Protein AF-0000000066112164 (afdb_homodimer)

Radius of gyration: 19.43 Å; Cα contacts (8 Å, |Δi|>4): 587; chains: 2; bounding box: 39×51×43 Å

Secondary structure (DSSP, 8-state):
--SSS---HHHHHHHHT--TT-EEEEE-TTS---SSTTEEE---BTTBS-HHHHHHHHHTT--EEEEEEETTHHHH-HHHHHHHHHHS-TTSEEEEE-HHHHHHHHH-TTEEEEEE-S--STT--EEEEEPP--/--SSS---HHHHHHHHT--TT-EEEEE-TTS---SSTTEEE---BTTBS-HHHHHHHHHTT--EEEEEEETTHHHH-HHHHHHHHHHS-TTSEEEEE-HHHHHHHHH-TTEEEEEE-S--STT--EEEEE----

InterPro domains:
  IPR007721 D-ribose pyranase RbsD/L-fucose mutarotase FucU [PF05025] (1-133)
  IPR023064 D-ribose pyranase [MF_01661] (1-134)
  IPR023064 D-ribose pyranase [NF008761] (1-134)
  IPR023064 D-ribose pyranase [PTHR37831] (1-134)
  IPR023750 RbsD-like superfamily [G3DSA:3.40.1650.10] (8-131)
  IPR023750 RbsD-like superfamily [SSF102546] (1-134)

Organism: Staphylococcus aureus (strain Mu3 / ATCC 700698) (NCBI:txid418127)

Foldseek 3Di:
DDPALDDDPLLVVLQVPADAQFKEKEDEQPQPADPDPQEAEQADAAPAPPLLVVVLRSCRRFAFQEKEFAPCCVPQPVPLVVSVVVSDDPRHYYHHDHPVVLSVSSVDPSYSHYYYYNYDRPRSMMMTGGHDPD/DDPALDDDPLLVVLQVPADAQFKEKEDEQPQPADPDPQEAEQADAAPAPPLLVVVLRSCRRFAFQEKEFAPCCVPQPVVLVVSVVVSDDPRHYYHYDHPVVLSVSSVDPSYSHYYYYNYDRPRSMMMTGGHDDD

Structure (mmCIF, N/CA/C/O backbone):
data_AF-0000000066112164-model_v1
#
loop_
_entity.id
_entity.type
_entity.pdbx_description
1 polymer 'D-ribose pyranase'
#
loop_
_atom_site.group_PDB
_atom_site.id
_atom_site.type_symbol
_atom_site.label_atom_id
_atom_site.label_alt_id
_atom_site.label_comp_id
_atom_site.label_asym_id
_atom_site.label_entity_id
_atom_site.label_seq_id
_atom_site.pdbx_PDB_ins_code
_atom_site.Cartn_x
_atom_site.Cartn_y
_atom_site.Cartn_z
_atom_site.occupancy
_atom_site.B_iso_or_equiv
_atom_site.auth_seq_id
_atom_site.auth_comp_id
_atom_site.auth_asym_id
_atom_site.auth_atom_id
_atom_site.pdbx_PDB_model_num
ATOM 1 N N . MET A 1 1 ? 17.734 4.172 -0.591 1 76.38 1 MET A N 1
ATOM 2 C CA . MET A 1 1 ? 16.656 3.848 -1.52 1 76.38 1 MET A CA 1
ATOM 3 C C . MET A 1 1 ? 17.047 2.682 -2.42 1 76.38 1 MET A C 1
ATOM 5 O O . MET A 1 1 ? 18.203 2.545 -2.799 1 76.38 1 MET A O 1
ATOM 9 N N . LYS A 1 2 ? 16.078 1.874 -2.514 1 80.38 2 LYS A N 1
ATOM 10 C CA . LYS A 1 2 ? 16.266 0.705 -3.365 1 80.38 2 LYS A CA 1
ATOM 11 C C . LYS A 1 2 ? 16.281 1.093 -4.84 1 80.38 2 LYS A C 1
ATOM 13 O O . LYS A 1 2 ? 15.531 1.982 -5.254 1 80.38 2 LYS A O 1
ATOM 18 N N . LYS A 1 3 ? 17.109 0.466 -5.57 1 84.94 3 LYS A N 1
ATOM 19 C CA . LYS A 1 3 ? 17.141 0.656 -7.02 1 84.94 3 LYS A CA 1
ATOM 20 C C . LYS A 1 3 ? 16.078 -0.182 -7.707 1 84.94 3 LYS A C 1
ATOM 22 O O . LYS A 1 3 ? 15.672 0.12 -8.836 1 84.94 3 LYS A O 1
ATOM 27 N N . SER A 1 4 ? 15.602 -1.111 -7.078 1 86.06 4 SER A N 1
ATOM 28 C CA . SER A 1 4 ? 14.656 -2.051 -7.668 1 86.06 4 SER A CA 1
ATOM 29 C C . SER A 1 4 ? 13.258 -1.45 -7.746 1 86.06 4 SER A C 1
ATOM 31 O O . SER A 1 4 ? 12.984 -0.412 -7.141 1 86.06 4 SER A O 1
ATOM 33 N N . ALA A 1 5 ? 12.453 -2.045 -8.484 1 94 5 ALA A N 1
ATOM 34 C CA . ALA A 1 5 ? 11.102 -1.562 -8.734 1 94 5 ALA A CA 1
ATOM 35 C C . ALA A 1 5 ? 10.234 -1.66 -7.484 1 94 5 ALA A C 1
ATOM 37 O O . ALA A 1 5 ? 9.43 -0.769 -7.207 1 94 5 ALA A O 1
ATOM 38 N N . VAL A 1 6 ? 10.438 -2.74 -6.766 1 97.81 6 VAL A N 1
ATOM 39 C CA . VAL A 1 6 ? 9.633 -2.947 -5.566 1 97.81 6 VAL A CA 1
ATOM 40 C C . VAL A 1 6 ? 10.148 -2.059 -4.438 1 97.81 6 VAL A C 1
ATOM 42 O O . VAL A 1 6 ? 11.289 -2.207 -3.994 1 97.81 6 VAL A O 1
ATOM 45 N N . LEU A 1 7 ? 9.305 -1.207 -3.889 1 98.06 7 LEU A N 1
ATOM 46 C CA . LEU A 1 7 ? 9.711 -0.269 -2.85 1 98.06 7 LEU A CA 1
ATOM 47 C C . LEU A 1 7 ? 9.242 -0.74 -1.478 1 98.06 7 LEU A C 1
ATOM 49 O O . LEU A 1 7 ? 9.852 -0.402 -0.459 1 98.06 7 LEU A O 1
ATOM 53 N N . ASN A 1 8 ? 8.172 -1.526 -1.417 1 98.38 8 ASN A N 1
ATOM 54 C CA . ASN A 1 8 ? 7.566 -1.899 -0.144 1 98.38 8 ASN A CA 1
ATOM 55 C C . ASN A 1 8 ? 8.477 -2.812 0.667 1 98.38 8 ASN A C 1
ATOM 57 O O . ASN A 1 8 ? 8.953 -3.83 0.162 1 98.38 8 ASN A O 1
ATOM 61 N N . GLU A 1 9 ? 8.656 -2.441 1.849 1 97.25 9 GLU A N 1
ATOM 62 C CA . GLU A 1 9 ? 9.617 -3.16 2.684 1 97.25 9 GLU A CA 1
ATOM 63 C C . GLU A 1 9 ? 9.164 -4.594 2.934 1 97.25 9 GLU A C 1
ATOM 65 O O . GLU A 1 9 ? 9.984 -5.512 2.973 1 97.25 9 GLU A O 1
ATOM 70 N N . HIS A 1 10 ? 7.902 -4.859 3.1 1 98.06 10 HIS A N 1
ATOM 71 C CA . HIS A 1 10 ? 7.391 -6.191 3.396 1 98.06 10 HIS A CA 1
ATOM 72 C C . HIS A 1 10 ? 7.426 -7.082 2.16 1 98.06 10 HIS A C 1
ATOM 74 O O . HIS A 1 10 ? 7.766 -8.266 2.25 1 98.06 10 HIS A O 1
ATOM 80 N N . ILE A 1 11 ? 7.051 -6.535 0.999 1 98.56 11 ILE A N 1
ATOM 81 C CA . ILE A 1 11 ? 7.148 -7.297 -0.242 1 98.56 11 ILE A CA 1
ATOM 82 C C . ILE A 1 11 ? 8.609 -7.656 -0.512 1 98.56 11 ILE A C 1
ATOM 84 O O . ILE A 1 11 ? 8.914 -8.797 -0.867 1 98.56 11 ILE A O 1
ATOM 88 N N . SER A 1 12 ? 9.484 -6.68 -0.357 1 97.81 12 SER A N 1
ATOM 89 C CA . SER A 1 12 ? 10.914 -6.918 -0.562 1 97.81 12 SER A CA 1
ATOM 90 C C . SER A 1 12 ? 11.422 -8.047 0.332 1 97.81 12 SER A C 1
ATOM 92 O O . SER A 1 12 ? 12.188 -8.898 -0.114 1 97.81 12 SER A O 1
ATOM 94 N N . LYS A 1 13 ? 11.016 -7.984 1.604 1 97.5 13 LYS A N 1
ATOM 95 C CA . LYS A 1 13 ? 11.414 -9.031 2.539 1 97.5 13 LYS A CA 1
ATOM 96 C C . LYS A 1 13 ? 10.891 -10.391 2.09 1 97.5 13 LYS A C 1
ATOM 98 O O . LYS A 1 13 ? 11.633 -11.383 2.113 1 97.5 13 LYS A O 1
ATOM 103 N N . ALA A 1 14 ? 9.648 -10.461 1.706 1 98.06 14 ALA A N 1
ATOM 104 C CA . ALA A 1 14 ? 9.055 -11.711 1.235 1 98.06 14 ALA A CA 1
ATOM 105 C C . ALA A 1 14 ? 9.828 -12.273 0.046 1 98.06 14 ALA A C 1
ATOM 107 O O . ALA A 1 14 ? 10.203 -13.445 0.041 1 98.06 14 ALA A O 1
ATOM 108 N N . ILE A 1 15 ? 10.125 -11.414 -0.932 1 97.38 15 ILE A N 1
ATOM 109 C CA . ILE A 1 15 ? 10.812 -11.844 -2.145 1 97.38 15 ILE A CA 1
ATOM 110 C C . ILE A 1 15 ? 12.227 -12.297 -1.801 1 97.38 15 ILE A C 1
ATOM 112 O O . ILE A 1 15 ? 12.719 -13.281 -2.348 1 97.38 15 ILE A O 1
ATOM 116 N N . ALA A 1 16 ? 12.852 -11.594 -0.878 1 95.69 16 ALA A N 1
ATOM 117 C CA . ALA A 1 16 ? 14.234 -11.883 -0.505 1 95.69 16 ALA A CA 1
ATOM 118 C C . ALA A 1 16 ? 14.344 -13.234 0.199 1 95.69 16 ALA A C 1
ATOM 120 O O . ALA A 1 16 ? 15.422 -13.828 0.256 1 95.69 16 ALA A O 1
ATOM 121 N N . THR A 1 17 ? 13.266 -13.703 0.747 1 96.06 17 THR A N 1
ATOM 122 C CA . THR A 1 17 ? 13.32 -14.93 1.539 1 96.06 17 THR A CA 1
ATOM 123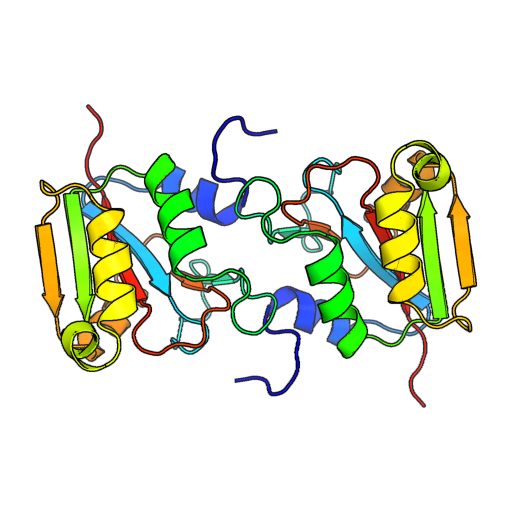 C C . THR A 1 17 ? 12.711 -16.094 0.769 1 96.06 17 THR A C 1
ATOM 125 O O . THR A 1 17 ? 12.641 -17.219 1.284 1 96.06 17 THR A O 1
ATOM 128 N N . ILE A 1 18 ? 12.242 -15.82 -0.403 1 96.81 18 ILE A N 1
ATOM 129 C CA . ILE A 1 18 ? 11.547 -16.828 -1.19 1 96.81 18 ILE A CA 1
ATOM 130 C C . ILE A 1 18 ? 12.555 -17.828 -1.76 1 96.81 18 ILE A C 1
ATOM 132 O O . ILE A 1 18 ? 13.594 -17.422 -2.295 1 96.81 18 ILE A O 1
ATOM 136 N N . GLY A 1 19 ? 12.336 -19.094 -1.538 1 96.44 19 GLY A N 1
ATOM 137 C CA . GLY A 1 19 ? 13.109 -20.156 -2.152 1 96.44 19 GLY A CA 1
ATOM 138 C C . GLY A 1 19 ? 12.414 -20.797 -3.338 1 96.44 19 GLY A C 1
ATOM 139 O O . GLY A 1 19 ? 11.242 -20.516 -3.6 1 96.44 19 GLY A O 1
ATOM 140 N N . HIS A 1 20 ? 13.117 -21.672 -3.961 1 96.94 20 HIS A N 1
ATOM 141 C CA . HIS A 1 20 ? 12.539 -22.391 -5.098 1 96.94 20 HIS A CA 1
ATOM 142 C C . HIS A 1 20 ? 11.266 -23.109 -4.703 1 96.94 20 HIS A C 1
ATOM 144 O O . HIS A 1 20 ? 11.203 -23.734 -3.643 1 96.94 20 HIS A O 1
ATOM 150 N N . PHE A 1 21 ? 10.211 -22.906 -5.391 1 97.06 21 PHE A N 1
ATOM 151 C CA . PHE A 1 21 ? 8.898 -23.531 -5.266 1 97.06 21 PHE A CA 1
ATOM 152 C C . PHE A 1 21 ? 8.039 -22.797 -4.246 1 97.06 21 PHE A C 1
ATOM 154 O O . PHE A 1 21 ? 6.848 -23.062 -4.121 1 97.06 21 PHE A O 1
ATOM 161 N N . ASP A 1 22 ? 8.688 -21.891 -3.492 1 98.12 22 ASP A N 1
ATOM 162 C CA . ASP A 1 22 ? 7.875 -21.109 -2.58 1 98.12 22 ASP A CA 1
ATOM 163 C C . ASP A 1 22 ? 6.832 -20.281 -3.342 1 98.12 22 ASP A C 1
ATOM 165 O O . ASP A 1 22 ? 6.949 -20.094 -4.555 1 98.12 22 ASP A O 1
ATOM 169 N N . LEU A 1 23 ? 5.824 -19.828 -2.549 1 98.56 23 LEU A N 1
ATOM 170 C CA . LEU A 1 23 ? 4.707 -19.109 -3.141 1 98.56 23 LEU A CA 1
ATOM 171 C C . LEU A 1 23 ? 4.66 -17.672 -2.633 1 98.56 23 LEU A C 1
ATOM 173 O O . LEU A 1 23 ? 5.156 -17.375 -1.544 1 98.56 23 LEU A O 1
ATOM 177 N N . LEU A 1 24 ? 4.145 -16.812 -3.395 1 98.81 24 LEU A N 1
ATOM 178 C CA . LEU A 1 24 ? 3.691 -15.469 -3.061 1 98.81 24 LEU A CA 1
ATOM 179 C C . LEU A 1 24 ? 2.332 -15.18 -3.686 1 98.81 24 LEU A C 1
ATOM 181 O O . LEU A 1 24 ? 2.139 -15.391 -4.887 1 98.81 24 LEU A O 1
ATOM 185 N N . THR A 1 25 ? 1.388 -14.688 -2.904 1 98.88 25 THR A N 1
ATOM 186 C CA . THR A 1 25 ? 0.064 -14.453 -3.471 1 98.88 25 THR A CA 1
ATOM 187 C C . THR A 1 25 ? -0.236 -12.961 -3.539 1 98.88 25 THR A C 1
ATOM 189 O O . THR A 1 25 ? 0.257 -12.18 -2.717 1 98.88 25 THR A O 1
ATOM 192 N N . ILE A 1 26 ? -0.938 -12.531 -4.547 1 98.94 26 ILE A N 1
ATOM 193 C CA . ILE A 1 26 ? -1.48 -11.188 -4.738 1 98.94 26 ILE A CA 1
ATOM 194 C C . ILE A 1 26 ? -2.998 -11.266 -4.898 1 98.94 26 ILE A C 1
ATOM 196 O O . ILE A 1 26 ? -3.504 -12.031 -5.719 1 98.94 26 ILE A O 1
ATOM 200 N N . ASN A 1 27 ? -3.697 -10.438 -4.156 1 98.88 27 ASN A N 1
ATOM 201 C CA . ASN A 1 27 ? -5.125 -10.695 -3.998 1 98.88 27 ASN A CA 1
ATOM 202 C C . ASN A 1 27 ? -5.938 -9.406 -4.102 1 98.88 27 ASN A C 1
ATOM 204 O O . ASN A 1 27 ? -5.43 -8.32 -3.816 1 98.88 27 ASN A O 1
ATOM 208 N N . ASP A 1 28 ? -7.137 -9.578 -4.492 1 98.5 28 ASP A N 1
ATOM 209 C CA . ASP A 1 28 ? -8.078 -8.461 -4.445 1 98.5 28 ASP A CA 1
ATOM 210 C C . ASP A 1 28 ? -8.438 -8.109 -3.004 1 98.5 28 ASP A C 1
ATOM 212 O O . ASP A 1 28 ? -8.039 -8.805 -2.068 1 98.5 28 ASP A O 1
ATOM 216 N N . ALA A 1 29 ? -9.148 -7.043 -2.865 1 98 29 ALA A N 1
ATOM 217 C CA . ALA A 1 29 ? -9.445 -6.473 -1.554 1 98 29 ALA A CA 1
ATOM 218 C C . ALA A 1 29 ? -10.344 -7.398 -0.744 1 98 29 ALA A C 1
ATOM 220 O O . ALA A 1 29 ? -10.336 -7.359 0.489 1 98 29 ALA A O 1
ATOM 221 N N . GLY A 1 30 ? -11.07 -8.258 -1.375 1 96.75 30 GLY A N 1
ATOM 222 C CA . GLY A 1 30 ? -12.094 -9.047 -0.704 1 96.75 30 GLY A CA 1
ATOM 223 C C . GLY A 1 30 ? -11.617 -10.422 -0.297 1 96.75 30 GLY A C 1
ATOM 224 O O . GLY A 1 30 ? -12.328 -11.156 0.396 1 96.75 30 GLY A O 1
ATOM 225 N N . MET A 1 31 ? -10.461 -10.82 -0.743 1 97.62 31 MET A N 1
ATOM 226 C CA . MET A 1 31 ? -9.938 -12.148 -0.424 1 97.62 31 MET A CA 1
ATOM 227 C C . MET A 1 31 ? -9.75 -12.312 1.081 1 97.62 31 MET A C 1
ATOM 229 O O . MET A 1 31 ? -9.258 -11.398 1.751 1 97.62 31 MET A O 1
ATOM 233 N N . PRO A 1 32 ? -10.219 -13.406 1.708 1 96.88 32 PRO A N 1
ATOM 234 C CA . PRO A 1 32 ? -10.086 -13.609 3.152 1 96.88 32 PRO A CA 1
ATOM 235 C C . PRO A 1 32 ? -8.664 -13.969 3.572 1 96.88 32 PRO A C 1
ATOM 237 O O . PRO A 1 32 ? -8.398 -15.117 3.945 1 96.88 32 PRO A O 1
ATOM 240 N N . ILE A 1 33 ? -7.805 -13.039 3.578 1 97.56 33 ILE A N 1
ATOM 241 C CA . ILE A 1 33 ? -6.398 -13.227 3.91 1 97.56 33 ILE A CA 1
ATOM 242 C C . ILE A 1 33 ? -6.246 -13.438 5.414 1 97.56 33 ILE A C 1
ATOM 244 O O . ILE A 1 33 ? -6.77 -12.656 6.215 1 97.56 33 ILE A O 1
ATOM 248 N N . PRO A 1 34 ? -5.594 -14.516 5.762 1 96.81 34 PRO A N 1
ATOM 249 C CA . PRO A 1 34 ? -5.359 -14.742 7.191 1 96.81 34 PRO A CA 1
ATOM 250 C C . PRO A 1 34 ? -4.66 -13.562 7.863 1 96.81 34 PRO A C 1
ATOM 252 O O . PRO A 1 34 ? -3.811 -12.906 7.254 1 96.81 34 PRO A O 1
ATOM 255 N N . ASN A 1 35 ? -5.066 -13.328 9.125 1 94.75 35 ASN A N 1
ATOM 256 C CA . ASN A 1 35 ? -4.449 -12.25 9.891 1 94.75 35 ASN A CA 1
ATOM 257 C C . ASN A 1 35 ? -3.193 -12.727 10.617 1 94.75 35 ASN A C 1
ATOM 259 O O . ASN A 1 35 ? -3.164 -12.789 11.844 1 94.75 35 ASN A O 1
ATOM 263 N N . ASP A 1 36 ? -2.146 -13.031 9.891 1 96.44 36 ASP A N 1
ATOM 264 C CA . ASP A 1 36 ? -0.863 -13.477 10.43 1 96.44 36 ASP A CA 1
ATOM 265 C C . ASP A 1 36 ? 0.291 -12.672 9.82 1 96.44 36 ASP A C 1
ATOM 267 O O . ASP A 1 36 ? 0.071 -11.656 9.164 1 96.44 36 ASP A O 1
ATOM 271 N N . HIS A 1 37 ? 1.546 -13.062 10.133 1 95.69 37 HIS A N 1
ATOM 272 C CA . HIS A 1 37 ? 2.742 -12.289 9.82 1 95.69 37 HIS A CA 1
ATOM 273 C C . HIS A 1 37 ? 2.967 -12.203 8.312 1 95.69 37 HIS A C 1
ATOM 275 O O . HIS A 1 37 ? 3.783 -11.406 7.848 1 95.69 37 HIS A O 1
ATOM 281 N N . ARG A 1 38 ? 2.205 -12.992 7.484 1 97.38 38 ARG A N 1
ATOM 282 C CA . ARG A 1 38 ? 2.404 -13.031 6.039 1 97.38 38 ARG A CA 1
ATOM 283 C C . ARG A 1 38 ? 1.547 -11.984 5.34 1 97.38 38 ARG A C 1
ATOM 285 O O . ARG A 1 38 ? 1.727 -11.727 4.148 1 97.38 38 ARG A O 1
ATOM 292 N N . ARG A 1 39 ? 0.606 -11.422 6.066 1 98.5 39 ARG A N 1
ATOM 293 C CA . ARG A 1 39 ? -0.289 -10.43 5.469 1 98.5 39 ARG A CA 1
ATOM 294 C C . ARG A 1 39 ? 0.453 -9.141 5.156 1 98.5 39 ARG A C 1
ATOM 296 O O . ARG A 1 39 ? 1.099 -8.562 6.035 1 98.5 39 ARG A O 1
ATOM 303 N N . ILE A 1 40 ? 0.444 -8.688 3.93 1 98.81 40 ILE A N 1
ATOM 304 C CA . ILE A 1 40 ? 0.975 -7.414 3.453 1 98.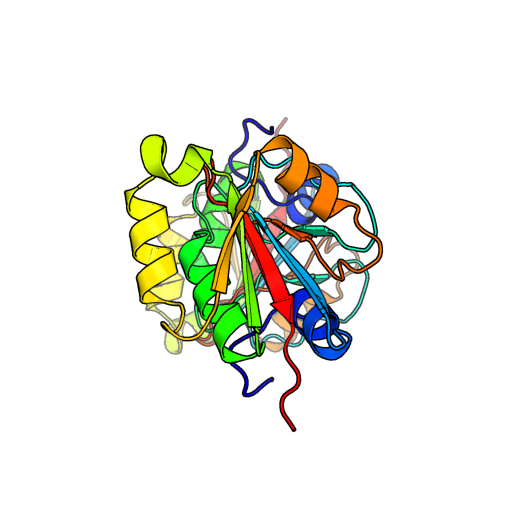81 40 ILE A CA 1
ATOM 305 C C . ILE A 1 40 ? -0.16 -6.559 2.895 1 98.81 40 ILE A C 1
ATOM 307 O O . ILE A 1 40 ? -0.604 -6.766 1.764 1 98.81 40 ILE A O 1
ATOM 311 N N . ASP A 1 41 ? -0.654 -5.645 3.662 1 98.75 41 ASP A N 1
ATOM 312 C CA . ASP A 1 41 ? -1.834 -4.871 3.293 1 98.75 41 ASP A CA 1
ATOM 313 C C . ASP A 1 41 ? -1.44 -3.58 2.578 1 98.75 41 ASP A C 1
ATOM 315 O O . ASP A 1 41 ? -1.007 -2.617 3.215 1 98.75 41 ASP A O 1
ATOM 319 N N . LEU A 1 42 ? -1.683 -3.49 1.279 1 98.88 42 LEU A N 1
ATOM 320 C CA . LEU A 1 42 ? -1.377 -2.318 0.466 1 98.88 42 LEU A CA 1
ATOM 321 C C . LEU A 1 42 ? -2.645 -1.532 0.147 1 98.88 42 LEU A C 1
ATOM 323 O O . LEU A 1 42 ? -2.576 -0.447 -0.435 1 98.88 42 LEU A O 1
ATOM 327 N N . ALA A 1 43 ? -3.762 -2.057 0.49 1 98.75 43 ALA A N 1
ATOM 328 C CA . ALA A 1 43 ? -5.035 -1.493 0.045 1 98.75 43 ALA A CA 1
ATOM 329 C C . ALA A 1 43 ? -5.262 -0.111 0.649 1 98.75 43 ALA A C 1
ATOM 331 O O . ALA A 1 43 ? -5.5 0.016 1.853 1 98.75 43 ALA A O 1
ATOM 332 N N . VAL A 1 44 ? -5.258 0.873 -0.207 1 98.75 44 VAL A N 1
ATOM 333 C CA . VAL A 1 44 ? -5.523 2.234 0.244 1 98.75 44 VAL A CA 1
ATOM 334 C C . VAL A 1 44 ? -7.027 2.494 0.236 1 98.75 44 VAL A C 1
ATOM 336 O O . VAL A 1 44 ? -7.637 2.691 1.291 1 98.75 44 VAL A O 1
ATOM 339 N N . THR A 1 45 ? -7.613 2.449 -0.889 1 98.38 45 THR A N 1
ATOM 340 C CA . THR A 1 45 ? -9.039 2.559 -1.162 1 98.38 45 THR A CA 1
ATOM 341 C C . THR A 1 45 ? -9.43 1.707 -2.369 1 98.38 45 THR A C 1
ATOM 343 O O . THR A 1 45 ? -8.594 0.984 -2.918 1 98.38 45 THR A O 1
ATOM 346 N N . LYS A 1 46 ? -10.719 1.741 -2.754 1 97.94 46 LYS A N 1
ATOM 347 C CA . LYS A 1 46 ? -11.195 0.941 -3.877 1 97.94 46 LYS A CA 1
ATOM 348 C C . LYS A 1 46 ? -10.328 1.155 -5.113 1 97.94 46 LYS A C 1
ATOM 350 O O . LYS A 1 46 ? -10.188 2.283 -5.59 1 97.94 46 LYS A O 1
ATOM 355 N N . ASN A 1 47 ? -9.68 0.028 -5.547 1 98 47 ASN A N 1
ATOM 356 C CA . ASN A 1 47 ? -8.914 -0.074 -6.785 1 98 47 ASN A CA 1
ATOM 357 C C . ASN A 1 47 ? -7.59 0.681 -6.688 1 98 47 ASN A C 1
ATOM 359 O O . ASN A 1 47 ? -7.012 1.055 -7.711 1 98 47 ASN A O 1
ATOM 363 N N . LEU A 1 48 ? -7.102 0.854 -5.395 1 98.75 48 LEU A N 1
ATOM 364 C CA . LEU A 1 48 ? -5.801 1.473 -5.176 1 98.75 48 LEU A CA 1
ATOM 365 C C . LEU A 1 48 ? -5.027 0.736 -4.086 1 98.75 48 LEU A C 1
ATOM 367 O O . LEU A 1 48 ? -5.395 0.794 -2.91 1 98.75 48 LEU A O 1
ATOM 371 N N . PRO A 1 49 ? -3.932 0.196 -4.562 1 98.88 49 PRO A N 1
ATOM 372 C CA . PRO A 1 49 ? -3.457 -0.037 -5.926 1 98.88 49 PRO A CA 1
ATOM 373 C C . PRO A 1 49 ? -4.273 -1.098 -6.664 1 98.88 49 PRO A C 1
ATOM 375 O O . PRO A 1 49 ? -4.945 -1.913 -6.027 1 98.88 49 PRO A O 1
ATOM 378 N N . ARG A 1 50 ? -4.238 -1.031 -7.918 1 98.88 50 ARG A N 1
ATOM 379 C CA . ARG A 1 50 ? -4.836 -2.094 -8.719 1 98.88 50 ARG A CA 1
ATOM 380 C C . ARG A 1 50 ? -4.004 -3.371 -8.648 1 98.88 50 ARG A C 1
ATOM 382 O O . ARG A 1 50 ? -2.781 -3.312 -8.508 1 98.88 50 ARG A O 1
ATOM 389 N N . PHE A 1 51 ? -4.699 -4.457 -8.766 1 98.88 51 PHE A N 1
ATOM 390 C CA . PHE A 1 51 ? -4.094 -5.781 -8.758 1 98.88 51 PHE A CA 1
ATOM 391 C C . PHE A 1 51 ? -3.004 -5.887 -9.82 1 98.88 51 PHE A C 1
ATOM 393 O O . PHE A 1 51 ? -1.88 -6.297 -9.523 1 98.88 51 PHE A O 1
ATOM 400 N N . ILE A 1 52 ? -3.277 -5.457 -11.008 1 98.88 52 ILE A N 1
ATOM 401 C CA . ILE A 1 52 ? -2.402 -5.68 -12.156 1 98.88 52 ILE A CA 1
ATOM 402 C C . ILE A 1 52 ? -1.127 -4.855 -12 1 98.88 52 ILE A C 1
ATOM 404 O O . ILE A 1 52 ? -0.048 -5.289 -12.414 1 98.88 52 ILE A O 1
ATOM 408 N N . ASP A 1 53 ? -1.23 -3.691 -11.422 1 98.81 53 ASP A N 1
ATOM 409 C CA . ASP A 1 53 ? -0.057 -2.852 -11.203 1 98.81 53 ASP A CA 1
ATOM 410 C C . ASP A 1 53 ? 0.885 -3.48 -10.18 1 98.81 53 ASP A C 1
ATOM 412 O O . ASP A 1 53 ? 2.105 -3.426 -10.336 1 98.81 53 ASP A O 1
ATOM 416 N N . VAL A 1 54 ? 0.331 -4.059 -9.117 1 98.94 54 VAL A N 1
ATOM 417 C CA . VAL A 1 54 ? 1.133 -4.73 -8.102 1 98.94 54 VAL A CA 1
ATOM 418 C C . VAL A 1 54 ? 1.799 -5.965 -8.695 1 98.94 54 VAL A C 1
ATOM 420 O O . VAL A 1 54 ? 2.99 -6.199 -8.484 1 98.94 54 VAL A O 1
ATOM 423 N N . LEU A 1 55 ? 1.039 -6.758 -9.461 1 98.88 55 LEU A N 1
ATOM 424 C CA . LEU A 1 55 ? 1.598 -7.934 -10.117 1 98.88 55 LEU A CA 1
ATOM 425 C C . LEU A 1 55 ? 2.771 -7.555 -11.008 1 98.88 55 LEU A C 1
ATOM 427 O O . LEU A 1 55 ? 3.842 -8.164 -10.93 1 98.88 55 LEU A O 1
ATOM 431 N N . ALA A 1 56 ? 2.562 -6.547 -11.836 1 98.69 56 ALA A N 1
ATOM 432 C CA . ALA A 1 56 ? 3.619 -6.094 -12.734 1 98.69 56 ALA A CA 1
ATOM 433 C C . ALA A 1 56 ? 4.879 -5.719 -11.953 1 98.69 56 ALA A C 1
ATOM 435 O O . ALA A 1 56 ? 5.988 -6.078 -12.352 1 98.69 56 ALA A O 1
ATOM 436 N N . THR A 1 57 ? 4.691 -5.02 -10.891 1 98.69 57 THR A N 1
ATOM 437 C CA . THR A 1 57 ? 5.812 -4.57 -10.078 1 98.69 57 THR A CA 1
ATOM 438 C C . THR A 1 57 ? 6.555 -5.758 -9.469 1 98.69 57 THR A C 1
ATOM 440 O O . THR A 1 57 ? 7.781 -5.82 -9.516 1 98.69 57 THR A O 1
ATOM 443 N N . VAL A 1 58 ? 5.848 -6.703 -8.906 1 98.56 58 VAL A N 1
ATOM 444 C CA . VAL A 1 58 ? 6.426 -7.879 -8.258 1 98.56 58 VAL A CA 1
ATOM 445 C C . VAL A 1 58 ? 7.219 -8.695 -9.281 1 98.56 58 VAL A C 1
ATOM 447 O O . VAL A 1 58 ? 8.312 -9.172 -8.984 1 98.56 58 VAL A O 1
ATOM 450 N N . LEU A 1 59 ? 6.695 -8.805 -10.484 1 97.69 59 LEU A N 1
ATOM 451 C CA . LEU A 1 59 ? 7.301 -9.648 -11.516 1 97.69 59 LEU A CA 1
ATOM 452 C C . LEU A 1 59 ? 8.609 -9.039 -12.008 1 97.69 59 LEU A C 1
ATOM 454 O O . LEU A 1 59 ? 9.406 -9.719 -12.672 1 97.69 59 LEU A O 1
ATOM 458 N N . GLU A 1 60 ? 8.859 -7.82 -11.75 1 96.81 60 GLU A N 1
ATOM 459 C CA . GLU A 1 60 ? 10.141 -7.211 -12.102 1 96.81 60 GLU A CA 1
ATOM 460 C C . GLU A 1 60 ? 11.273 -7.77 -11.234 1 96.81 60 GLU A C 1
ATOM 462 O O . GLU A 1 60 ? 12.438 -7.727 -11.633 1 96.81 60 GLU A O 1
ATOM 467 N N . GLU A 1 61 ? 10.914 -8.297 -10.102 1 96.25 61 GLU A N 1
ATOM 468 C CA . GLU A 1 61 ? 11.961 -8.695 -9.164 1 96.25 61 GLU A CA 1
ATOM 469 C C . GLU A 1 61 ? 11.898 -10.188 -8.875 1 96.25 61 GLU A C 1
ATOM 471 O O . GLU A 1 61 ? 12.914 -10.797 -8.516 1 96.25 61 GLU A O 1
ATOM 476 N N . MET A 1 62 ? 10.773 -10.797 -9 1 96.44 62 MET A N 1
ATOM 477 C CA . MET A 1 62 ? 10.602 -12.195 -8.641 1 96.44 62 MET A CA 1
ATOM 478 C C . MET A 1 62 ? 10.609 -13.078 -9.891 1 96.44 62 MET A C 1
ATOM 480 O O . MET A 1 62 ? 9.852 -12.852 -10.828 1 96.44 62 MET A O 1
ATOM 484 N N . GLU A 1 63 ? 11.492 -14.055 -9.922 1 96.5 63 GLU A N 1
ATOM 485 C CA . GLU A 1 63 ? 11.484 -15.062 -10.977 1 96.5 63 GLU A CA 1
ATOM 486 C C . GLU A 1 63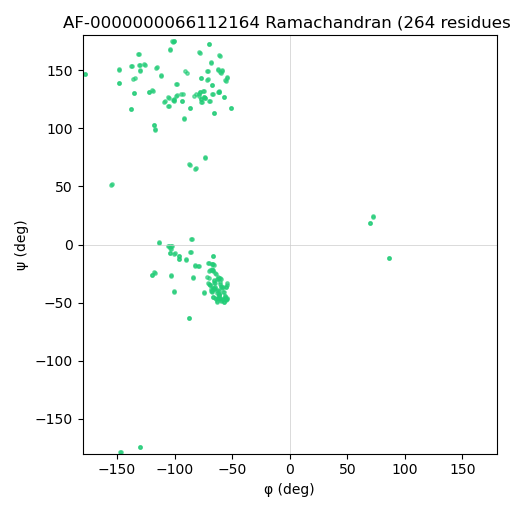 ? 10.461 -16.156 -10.688 1 96.5 63 GLU A C 1
ATOM 488 O O . GLU A 1 63 ? 10.477 -16.766 -9.609 1 96.5 63 GLU A O 1
ATOM 493 N N . ILE A 1 64 ? 9.602 -16.453 -11.672 1 97.88 64 ILE A N 1
ATOM 494 C CA . ILE A 1 64 ? 8.539 -17.422 -11.422 1 97.88 64 ILE A CA 1
ATOM 495 C C . ILE A 1 64 ? 8.586 -18.516 -12.484 1 97.88 64 ILE A C 1
ATOM 497 O O . ILE A 1 64 ? 9.117 -18.312 -13.578 1 97.88 64 ILE A O 1
ATOM 501 N N . GLN A 1 65 ? 8.07 -19.672 -12.133 1 97.62 65 GLN A N 1
ATOM 502 C CA . GLN A 1 65 ? 8.008 -20.781 -13.078 1 97.62 65 GLN A CA 1
ATOM 503 C C . GLN A 1 65 ? 6.566 -21.188 -13.352 1 97.62 65 GLN A C 1
ATOM 505 O O . GLN A 1 65 ? 6.27 -21.766 -14.398 1 97.62 65 GLN A O 1
ATOM 510 N N . LYS A 1 66 ? 5.691 -20.891 -12.43 1 97.88 66 LYS A N 1
ATOM 511 C CA . LYS A 1 66 ? 4.281 -21.25 -12.523 1 97.88 66 LYS A CA 1
ATOM 512 C C . LYS A 1 66 ? 3.402 -20.219 -11.828 1 97.88 66 LYS A C 1
ATOM 514 O O . LYS A 1 66 ? 3.838 -19.562 -10.883 1 97.88 66 LYS A O 1
ATOM 519 N N . ILE A 1 67 ? 2.203 -20.141 -12.367 1 98.75 67 ILE A N 1
ATOM 520 C CA . ILE A 1 67 ? 1.215 -19.344 -11.656 1 98.75 67 ILE A CA 1
ATOM 521 C C . ILE A 1 67 ? -0.084 -20.125 -11.516 1 98.75 67 ILE A C 1
ATOM 523 O O . ILE A 1 67 ? -0.377 -21.016 -12.328 1 98.75 67 ILE A O 1
ATOM 527 N N . TYR A 1 68 ? -0.845 -19.797 -10.5 1 98.81 68 TYR A N 1
ATOM 528 C CA . TYR A 1 68 ? -2.152 -20.391 -10.25 1 98.81 68 TYR A CA 1
ATOM 529 C C . TYR A 1 68 ? -3.25 -19.344 -10.281 1 98.81 68 TYR A C 1
ATOM 531 O O . TYR A 1 68 ? -3.119 -18.281 -9.664 1 98.81 68 TYR A O 1
ATOM 539 N N . LEU A 1 69 ? -4.273 -19.641 -10.977 1 98.81 69 LEU A N 1
ATOM 540 C CA . LEU A 1 69 ? -5.469 -18.812 -11.078 1 98.81 69 LEU A CA 1
ATOM 541 C C . LEU A 1 69 ? -6.727 -19.625 -10.82 1 98.81 69 LEU A C 1
ATOM 543 O O . LEU A 1 69 ? -6.762 -20.828 -11.109 1 98.81 69 LEU A O 1
ATOM 547 N N . ALA A 1 70 ? -7.691 -18.922 -10.281 1 98.69 70 ALA A N 1
ATOM 548 C CA . ALA A 1 70 ? -8.984 -19.594 -10.172 1 98.69 70 ALA A CA 1
ATOM 549 C C . ALA A 1 70 ? -9.594 -19.844 -11.555 1 98.69 70 ALA A C 1
ATOM 551 O O . ALA A 1 70 ? -9.562 -18.953 -12.414 1 98.69 70 ALA A O 1
ATOM 552 N N . GLU A 1 71 ? -10.133 -21 -11.734 1 98.44 71 GLU A N 1
ATOM 553 C CA . GLU A 1 71 ? -10.789 -21.359 -12.992 1 98.44 71 GLU A CA 1
ATOM 554 C C . GLU A 1 71 ? -11.859 -20.328 -13.359 1 98.44 71 GLU A C 1
ATOM 556 O O . GLU A 1 71 ? -12.039 -20.016 -14.539 1 98.44 71 GLU A O 1
ATOM 561 N N . GLU A 1 72 ? -12.516 -19.781 -12.406 1 98.38 72 GLU A N 1
ATOM 562 C CA . GLU A 1 72 ? -13.648 -18.875 -12.547 1 98.38 72 GLU A CA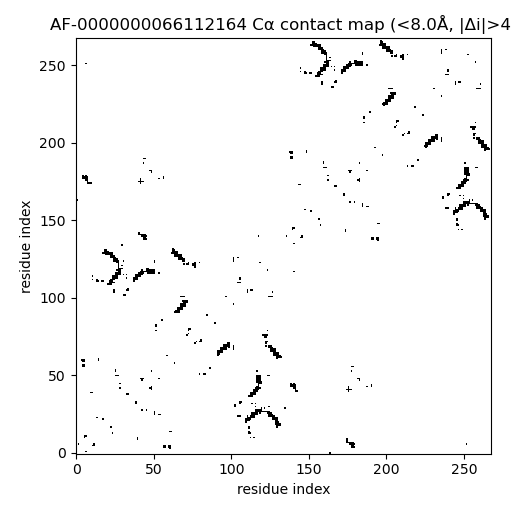 1
ATOM 563 C C . GLU A 1 72 ? -13.234 -17.562 -13.211 1 98.38 72 GLU A C 1
ATOM 565 O O . GLU A 1 72 ? -14.07 -16.844 -13.75 1 98.38 72 GLU A O 1
ATOM 570 N N . ILE A 1 73 ? -11.938 -17.234 -13.25 1 98.62 73 ILE A N 1
ATOM 571 C CA . ILE A 1 73 ? -11.469 -15.969 -13.82 1 98.62 73 ILE A CA 1
ATOM 572 C C . ILE A 1 73 ? -11.766 -15.938 -15.312 1 98.62 73 ILE A C 1
ATOM 574 O O . ILE A 1 73 ? -12.008 -14.867 -15.883 1 98.62 73 ILE A O 1
ATOM 578 N N . LYS A 1 74 ? -11.719 -17.109 -16 1 98.56 74 LYS A N 1
ATOM 579 C CA . LYS A 1 74 ? -11.969 -17.203 -17.438 1 98.56 74 LYS A CA 1
ATOM 580 C C . LYS A 1 74 ? -13.328 -16.609 -17.812 1 98.56 74 LYS A C 1
ATOM 582 O O . LYS A 1 74 ? -13.445 -15.906 -18.812 1 98.56 74 LYS A O 1
ATOM 587 N N . GLU A 1 75 ? -14.219 -16.828 -16.953 1 98.31 75 GLU A N 1
ATOM 588 C CA . GLU A 1 75 ? -15.594 -16.422 -17.25 1 98.31 75 GLU A CA 1
ATOM 589 C C . GLU A 1 75 ? -15.945 -15.109 -16.562 1 98.31 75 GLU A C 1
ATOM 591 O O . GLU A 1 75 ? -16.609 -14.258 -17.156 1 98.31 75 GLU A O 1
ATOM 596 N N . HIS A 1 76 ? -15.531 -14.922 -15.375 1 98.19 76 HIS A N 1
ATOM 597 C CA . HIS A 1 76 ? -16.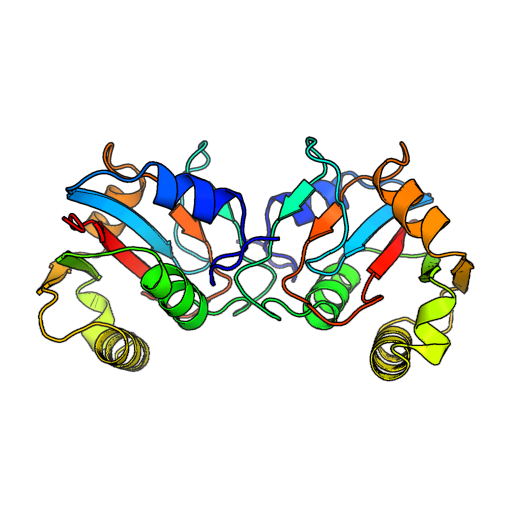047 -13.836 -14.555 1 98.19 76 HIS A CA 1
ATOM 598 C C . HIS A 1 76 ? -15.133 -12.617 -14.609 1 98.19 76 HIS A C 1
ATOM 600 O O . HIS A 1 76 ? -15.508 -11.531 -14.164 1 98.19 76 HIS A O 1
ATOM 606 N N . ASN A 1 77 ? -13.938 -12.75 -15.133 1 98.5 77 ASN A N 1
ATOM 607 C CA . ASN A 1 77 ? -12.984 -11.656 -15.219 1 98.5 77 ASN A CA 1
ATOM 608 C C . ASN A 1 77 ? -11.992 -11.859 -16.359 1 98.5 77 ASN A C 1
ATOM 610 O O . ASN A 1 77 ? -10.781 -11.812 -16.141 1 98.5 77 ASN A O 1
ATOM 614 N N . PRO A 1 78 ? -12.469 -12.117 -17.547 1 98.44 78 PRO A N 1
ATOM 615 C CA . PRO A 1 78 ? -11.602 -12.414 -18.688 1 98.44 78 PRO A CA 1
ATOM 616 C C . PRO A 1 78 ? -10.641 -11.273 -19.016 1 98.44 78 PRO A C 1
ATOM 618 O O . PRO A 1 78 ? -9.539 -11.516 -19.516 1 98.44 78 PRO A O 1
ATOM 621 N N . THR A 1 79 ? -11.07 -10.062 -18.719 1 98.31 79 THR A N 1
ATOM 622 C CA . THR A 1 79 ? -10.211 -8.914 -18.969 1 98.31 79 THR A CA 1
ATOM 623 C C . THR A 1 79 ? -8.938 -8.992 -18.125 1 98.31 79 THR A C 1
ATOM 625 O O . THR A 1 79 ? -7.836 -8.805 -18.641 1 98.31 79 THR A O 1
ATOM 628 N N . GLN A 1 80 ? -9.078 -9.227 -16.859 1 98.5 80 GLN A N 1
ATOM 629 C CA . GLN A 1 80 ? -7.918 -9.359 -15.984 1 98.5 80 GLN A CA 1
ATOM 630 C C . GLN A 1 80 ? -7.059 -10.555 -16.391 1 98.5 80 GLN A C 1
ATOM 632 O O . GLN A 1 80 ? -5.828 -10.492 -16.328 1 98.5 80 GLN A O 1
ATOM 637 N N . LEU A 1 81 ? -7.723 -11.641 -16.75 1 98.56 81 LEU A N 1
ATOM 638 C CA . LEU A 1 81 ? -6.98 -12.797 -17.234 1 98.56 81 LEU A CA 1
ATOM 639 C C . LEU A 1 81 ? -6.094 -12.414 -18.406 1 98.56 81 LEU A C 1
ATOM 641 O O . LEU A 1 81 ? -4.926 -12.805 -18.469 1 98.56 81 LEU A O 1
ATOM 645 N N . GLN A 1 82 ? -6.621 -11.711 -19.328 1 98.38 82 GLN A N 1
ATOM 646 C CA . GLN A 1 82 ? -5.855 -11.281 -20.5 1 98.38 82 GLN A CA 1
ATOM 647 C C . GLN A 1 82 ? -4.676 -10.398 -20.094 1 98.38 82 GLN A C 1
ATOM 649 O O . GLN A 1 82 ? -3.574 -10.547 -20.625 1 98.38 82 GLN A O 1
ATOM 654 N N . GLN A 1 83 ? -4.914 -9.5 -19.172 1 98.62 83 GLN A N 1
ATOM 655 C CA . GLN A 1 83 ? -3.84 -8.633 -18.672 1 98.62 83 GLN A CA 1
ATOM 656 C C . GLN A 1 83 ? -2.732 -9.453 -18.016 1 98.62 83 GLN A C 1
ATOM 658 O O . GLN A 1 83 ? -1.548 -9.164 -18.203 1 98.62 83 GLN A O 1
ATOM 663 N N . ILE A 1 84 ? -3.119 -10.406 -17.25 1 98.69 84 ILE A N 1
ATOM 664 C CA . ILE A 1 84 ? -2.148 -11.289 -16.594 1 98.69 84 ILE A CA 1
ATOM 665 C C . ILE A 1 84 ? -1.312 -12 -17.656 1 98.69 84 ILE A C 1
ATOM 667 O O . ILE A 1 84 ? -0.081 -12.016 -17.578 1 98.69 84 ILE A O 1
ATOM 671 N N . LYS A 1 85 ? -1.972 -12.555 -18.641 1 98.12 85 LYS A N 1
ATOM 672 C CA . LYS A 1 85 ? -1.288 -13.289 -19.703 1 98.12 85 LYS A CA 1
ATOM 673 C C . LYS A 1 85 ? -0.314 -12.383 -20.453 1 98.12 85 LYS A C 1
ATOM 675 O O . LYS A 1 85 ? 0.734 -12.844 -20.922 1 98.12 85 LYS A O 1
ATOM 680 N N . GLN A 1 86 ? -0.656 -11.164 -20.578 1 97.69 86 GLN A N 1
ATOM 681 C CA . GLN A 1 86 ? 0.209 -10.211 -21.266 1 97.69 86 GLN A CA 1
ATOM 682 C C . GLN A 1 86 ? 1.461 -9.914 -20.438 1 97.69 86 GLN A C 1
ATOM 684 O O . GLN A 1 86 ? 2.521 -9.625 -21 1 97.69 86 GLN A O 1
ATOM 689 N N . LEU A 1 87 ? 1.344 -10.008 -19.172 1 96.81 87 LEU A N 1
ATOM 690 C CA . LEU A 1 87 ? 2.449 -9.68 -18.281 1 96.81 87 LEU A CA 1
ATOM 691 C C . LEU A 1 87 ? 3.395 -10.867 -18.125 1 96.81 87 LEU A C 1
ATOM 693 O O . LEU A 1 87 ? 4.59 -10.688 -17.875 1 96.81 87 LEU A O 1
ATOM 697 N N . ILE A 1 88 ? 2.857 -11.992 -18.266 1 95.69 88 ILE A N 1
ATOM 698 C CA . ILE A 1 88 ? 3.631 -13.18 -17.938 1 95.69 88 ILE A CA 1
ATOM 699 C C . ILE A 1 88 ? 4.207 -13.789 -19.203 1 95.69 88 ILE A C 1
ATOM 701 O O . ILE A 1 88 ? 3.539 -13.82 -20.25 1 95.69 88 ILE A O 1
ATOM 705 N N . SER A 1 89 ? 5.395 -14.203 -19.141 1 92.81 89 SER A N 1
ATOM 706 C CA . SER A 1 89 ? 6.027 -14.867 -20.281 1 92.81 89 SER A CA 1
ATOM 707 C C . SER A 1 89 ? 5.254 -16.109 -20.688 1 92.81 89 SER A C 1
ATOM 709 O O . SER A 1 89 ? 4.711 -16.828 -19.844 1 92.81 89 SER A O 1
ATOM 711 N N . SER A 1 90 ? 5.309 -16.438 -22.016 1 91.81 90 SER A N 1
ATOM 712 C CA . SER A 1 90 ? 4.617 -17.609 -22.531 1 91.81 90 SER A CA 1
ATOM 713 C C . SER A 1 90 ? 5.223 -18.891 -22 1 91.81 90 SER A C 1
ATOM 715 O O . SER A 1 90 ? 4.605 -19.953 -22.078 1 91.81 90 SER A O 1
ATOM 717 N N . GLU A 1 91 ? 6.383 -18.797 -21.484 1 93.94 91 GLU A N 1
ATOM 718 C CA . GLU A 1 91 ? 7.074 -19.984 -20.984 1 93.94 91 GLU A CA 1
ATOM 719 C C . GLU A 1 91 ? 6.555 -20.375 -19.594 1 93.94 91 GLU A C 1
ATOM 721 O O . GLU A 1 91 ? 6.805 -21.484 -19.125 1 93.94 91 GLU A O 1
ATOM 726 N N . ILE A 1 92 ? 5.918 -19.469 -18.938 1 96.75 92 ILE A N 1
ATOM 727 C CA . ILE A 1 92 ? 5.402 -19.719 -17.594 1 96.75 92 ILE A CA 1
ATOM 728 C C . ILE A 1 92 ? 4.102 -20.516 -17.688 1 96.75 92 ILE A C 1
ATOM 730 O O . ILE A 1 92 ? 3.193 -20.156 -18.438 1 96.75 92 ILE A O 1
ATOM 734 N N . GLU A 1 93 ? 4.066 -21.531 -16.969 1 97.12 93 GLU A N 1
ATOM 735 C CA . GLU A 1 93 ? 2.873 -22.375 -16.938 1 97.12 93 GLU A CA 1
ATOM 736 C C . GLU A 1 93 ? 1.761 -21.719 -16.125 1 97.12 93 GLU A C 1
ATOM 738 O O . GLU A 1 93 ? 1.991 -21.234 -15.016 1 97.12 93 GLU A O 1
ATOM 743 N N . ILE A 1 94 ? 0.597 -21.688 -16.656 1 98.56 94 ILE A N 1
ATOM 744 C CA . ILE A 1 94 ? -0.591 -21.219 -15.945 1 98.56 94 ILE A CA 1
ATOM 745 C C . ILE A 1 94 ? -1.459 -22.406 -15.547 1 98.56 94 ILE A C 1
ATOM 747 O O . ILE A 1 94 ? -1.909 -23.172 -16.406 1 98.56 94 ILE A O 1
ATOM 751 N N . ILE A 1 95 ? -1.663 -22.578 -14.32 1 98.69 95 ILE A N 1
ATOM 752 C CA . ILE A 1 95 ? -2.502 -23.641 -13.805 1 98.69 95 ILE A CA 1
ATOM 753 C C . ILE A 1 95 ? -3.803 -23.062 -13.25 1 98.69 95 ILE A C 1
ATOM 755 O O . ILE A 1 95 ? -3.781 -22.188 -12.383 1 98.69 95 ILE A O 1
ATOM 759 N N . PHE A 1 96 ? -4.902 -23.547 -13.797 1 98.81 96 PHE A N 1
ATOM 760 C CA . PHE A 1 96 ? -6.207 -23.141 -13.297 1 98.81 96 PHE A CA 1
ATOM 761 C C . PHE A 1 96 ? -6.715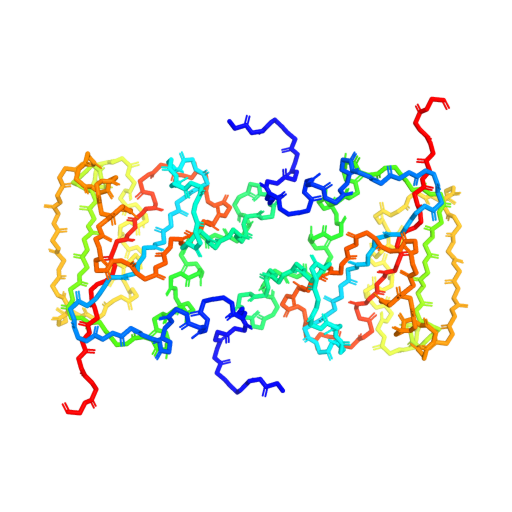 -24.109 -12.234 1 98.81 96 PHE A C 1
ATOM 763 O O . PHE A 1 96 ? -6.734 -25.328 -12.453 1 98.81 96 PHE A O 1
ATOM 770 N N . ILE A 1 97 ? -7.117 -23.625 -11.141 1 98.62 97 ILE A N 1
ATOM 771 C CA . ILE A 1 97 ? -7.582 -24.422 -10.016 1 98.62 97 ILE A CA 1
ATOM 772 C C . ILE A 1 97 ? -8.906 -23.859 -9.5 1 98.62 97 ILE A C 1
ATOM 774 O O . ILE A 1 97 ? -9.289 -22.734 -9.836 1 98.62 97 ILE A O 1
ATOM 778 N N . PRO A 1 98 ? -9.633 -24.641 -8.703 1 97.69 98 PRO A N 1
ATOM 779 C CA . PRO A 1 98 ? -10.836 -24.078 -8.086 1 97.69 98 PRO A CA 1
ATOM 780 C C . PRO A 1 98 ? -10.531 -22.906 -7.148 1 97.69 98 PRO A C 1
ATOM 782 O O . PRO A 1 98 ? -9.492 -22.891 -6.488 1 97.69 98 PRO A O 1
ATOM 785 N N . HIS A 1 99 ? -11.453 -22.062 -7.059 1 97.5 99 HIS A N 1
ATOM 786 C CA . HIS A 1 99 ? -11.289 -20.875 -6.223 1 97.5 99 HIS A CA 1
ATOM 787 C C . HIS A 1 99 ? -11.008 -21.266 -4.773 1 97.5 99 HIS A C 1
ATOM 789 O O . HIS A 1 99 ? -10.242 -20.578 -4.09 1 97.5 99 HIS A O 1
ATOM 795 N N . GLU A 1 100 ? -11.641 -22.328 -4.285 1 96.25 100 GLU A N 1
ATOM 796 C CA . GLU A 1 100 ? -11.414 -22.797 -2.92 1 96.25 100 GLU A CA 1
ATOM 797 C C . GLU A 1 100 ? -9.953 -23.172 -2.697 1 96.25 100 GLU A C 1
ATOM 799 O O . GLU A 1 100 ? -9.406 -22.938 -1.614 1 96.25 100 GLU A O 1
ATOM 804 N N . GLU A 1 101 ? -9.359 -23.688 -3.658 1 96.62 101 GLU A N 1
ATOM 805 C CA . GLU A 1 101 ? -7.945 -24.031 -3.568 1 96.62 101 GLU A CA 1
ATOM 806 C C . GLU A 1 101 ? -7.078 -22.781 -3.557 1 96.62 101 GLU A C 1
ATOM 808 O O . GLU A 1 101 ? -6.031 -22.75 -2.902 1 96.62 101 GLU A O 1
ATOM 813 N N . MET A 1 102 ? -7.504 -21.734 -4.258 1 96.94 102 MET A N 1
ATOM 814 C CA . MET A 1 102 ? -6.816 -20.453 -4.188 1 96.94 102 MET A CA 1
ATOM 815 C C . MET A 1 102 ? -6.762 -19.938 -2.754 1 96.94 102 MET A C 1
ATOM 817 O O . MET A 1 102 ? -5.723 -19.469 -2.297 1 96.94 102 MET A O 1
ATOM 821 N N . LYS A 1 103 ? -7.828 -20.094 -2.039 1 96.81 103 LYS A N 1
ATOM 822 C CA . LYS A 1 103 ? -7.898 -19.672 -0.644 1 96.81 103 LYS A CA 1
ATOM 823 C C . LYS A 1 103 ? -6.969 -20.5 0.232 1 96.81 103 LYS A C 1
ATOM 825 O O . LYS A 1 103 ? -6.32 -19.984 1.14 1 96.81 103 LYS A O 1
ATOM 830 N N . SER A 1 104 ? -6.906 -21.766 -0.122 1 96 104 SER A N 1
ATOM 831 C CA . SER A 1 104 ? -6.047 -22.656 0.646 1 96 104 SER A CA 1
ATOM 832 C C . SER A 1 104 ? -4.574 -22.281 0.485 1 96 104 SER A C 1
ATOM 834 O O . SER A 1 104 ? -3.781 -22.469 1.411 1 96 104 SER A O 1
ATOM 836 N N . ASN A 1 105 ? -4.227 -21.75 -0.667 1 96.25 105 ASN A N 1
ATOM 837 C CA . ASN A 1 105 ? -2.855 -21.312 -0.926 1 96.25 105 ASN A CA 1
ATOM 838 C C . ASN A 1 105 ? -2.424 -20.219 0.033 1 96.25 105 ASN A C 1
ATOM 840 O O . ASN A 1 105 ? -1.241 -20.094 0.354 1 96.25 105 ASN A O 1
ATOM 844 N N . LEU A 1 106 ? -3.34 -19.406 0.542 1 97.75 106 LEU A N 1
ATOM 845 C CA . LEU A 1 106 ? -3.037 -18.297 1.431 1 97.75 106 LEU A CA 1
ATOM 846 C C . LEU A 1 106 ? -2.41 -18.781 2.73 1 97.75 106 LEU A C 1
ATOM 848 O O . LEU A 1 106 ? -1.559 -18.109 3.311 1 97.75 106 LEU A O 1
ATOM 852 N N . ALA A 1 107 ? -2.805 -19.984 3.084 1 96.75 107 ALA A N 1
ATOM 853 C CA . ALA A 1 107 ? -2.328 -20.531 4.352 1 96.75 107 ALA A CA 1
ATOM 854 C C . ALA A 1 107 ? -1.232 -21.562 4.121 1 96.75 107 ALA A C 1
ATOM 856 O O . ALA A 1 107 ? -0.683 -22.125 5.078 1 96.75 107 ALA A O 1
ATOM 857 N N . HIS A 1 108 ? -0.943 -21.859 2.891 1 96.56 108 HIS A N 1
ATOM 858 C CA . HIS A 1 108 ? 0.044 -22.891 2.572 1 96.56 108 HIS A CA 1
ATOM 859 C C . HIS A 1 108 ? 1.384 -22.594 3.236 1 96.56 108 HIS A C 1
ATOM 861 O O . HIS A 1 108 ? 1.83 -21.438 3.252 1 96.56 108 HIS A O 1
ATOM 867 N N . PRO A 1 109 ? 2.088 -23.594 3.74 1 96.38 109 PRO A N 1
ATOM 868 C CA . PRO A 1 109 ? 3.344 -23.359 4.457 1 96.38 109 PRO A CA 1
ATOM 869 C C . PRO A 1 109 ? 4.434 -22.766 3.566 1 96.38 109 PRO A C 1
ATOM 871 O O . PRO A 1 109 ? 5.332 -22.078 4.055 1 96.38 109 PRO A O 1
ATOM 874 N N . LEU A 1 110 ? 4.363 -22.984 2.32 1 96.75 110 LEU A N 1
ATOM 875 C CA . LEU A 1 110 ? 5.375 -22.484 1.393 1 96.75 110 LEU A CA 1
ATOM 876 C C . LEU A 1 110 ? 5.074 -21.062 0.965 1 96.75 110 LEU A C 1
ATOM 878 O O . LEU A 1 110 ? 5.867 -20.438 0.254 1 96.75 110 LEU A O 1
ATOM 882 N N . ASN A 1 111 ? 3.93 -20.531 1.353 1 98.12 111 ASN A N 1
ATOM 883 C CA . ASN A 1 111 ? 3.572 -19.172 1.014 1 98.12 111 ASN A CA 1
ATOM 884 C C . ASN A 1 111 ? 4.312 -18.156 1.89 1 98.12 111 ASN A C 1
ATOM 886 O O . ASN A 1 111 ? 4.242 -18.234 3.117 1 98.12 111 ASN A O 1
ATOM 890 N N . LYS A 1 112 ? 4.996 -17.25 1.291 1 98.12 112 LYS A N 1
ATOM 891 C CA . LYS A 1 112 ? 5.871 -16.328 2.018 1 98.12 112 LYS A CA 1
ATOM 892 C C . LYS A 1 112 ? 5.191 -14.984 2.23 1 98.12 112 LYS A C 1
ATOM 894 O O . LYS A 1 112 ? 5.719 -14.117 2.936 1 98.12 112 LYS A O 1
ATOM 899 N N . GLY A 1 113 ? 4.051 -14.789 1.63 1 98.62 113 GLY A N 1
ATOM 900 C CA . GLY A 1 113 ? 3.342 -13.531 1.769 1 98.62 113 GLY A CA 1
ATOM 901 C C . GLY A 1 113 ? 2.014 -13.508 1.034 1 98.62 113 GLY A C 1
ATOM 902 O O . GLY A 1 113 ? 1.865 -14.148 -0.01 1 98.62 113 GLY A O 1
ATOM 903 N N . ASN A 1 114 ? 1.092 -12.828 1.57 1 98.88 114 ASN A N 1
ATOM 904 C CA . ASN A 1 114 ? -0.202 -12.523 0.966 1 98.88 114 ASN A CA 1
ATOM 905 C C . ASN A 1 114 ? -0.401 -11.023 0.779 1 98.88 114 ASN A C 1
ATOM 907 O O . ASN A 1 114 ? -0.71 -10.312 1.734 1 98.88 114 ASN A O 1
ATOM 911 N N . ILE A 1 115 ? -0.234 -10.578 -0.435 1 98.94 115 ILE A N 1
ATOM 912 C CA . ILE A 1 115 ? -0.327 -9.156 -0.741 1 98.94 115 ILE A CA 1
ATOM 913 C C . ILE A 1 115 ? -1.781 -8.781 -1.018 1 98.94 115 ILE A C 1
ATOM 915 O O . ILE A 1 115 ? -2.395 -9.297 -1.955 1 98.94 115 ILE A O 1
ATOM 919 N N . ARG A 1 116 ? -2.318 -7.93 -0.214 1 98.81 116 ARG A N 1
ATOM 920 C CA . ARG A 1 116 ? -3.664 -7.406 -0.428 1 98.81 116 ARG A CA 1
ATOM 921 C C . ARG A 1 116 ? -3.625 -6.094 -1.204 1 98.81 116 ARG A C 1
ATOM 923 O O . ARG A 1 116 ? -2.928 -5.156 -0.812 1 98.81 116 ARG A O 1
ATOM 930 N N . THR A 1 117 ? -4.312 -6.039 -2.314 1 98.88 117 THR A N 1
ATOM 931 C CA . THR A 1 117 ? -4.418 -4.832 -3.127 1 98.88 117 THR A CA 1
ATOM 932 C C . THR A 1 117 ? -5.762 -4.145 -2.898 1 98.88 117 THR A C 1
ATOM 934 O O . THR A 1 117 ? -6.617 -4.664 -2.182 1 98.88 117 THR A O 1
ATOM 937 N N . GLY A 1 118 ? -5.945 -2.979 -3.494 1 98.5 118 GLY A N 1
ATOM 938 C CA . GLY A 1 118 ? -7.227 -2.299 -3.434 1 98.5 118 GLY A CA 1
ATOM 939 C C . GLY A 1 118 ? -8.195 -2.758 -4.504 1 98.5 118 GLY A C 1
ATOM 940 O O . GLY A 1 118 ? -9.305 -2.225 -4.621 1 98.5 118 GLY A O 1
ATOM 941 N N . GLU A 1 119 ? -7.824 -3.756 -5.289 1 98.69 119 GLU A N 1
ATOM 942 C CA . GLU A 1 119 ? -8.648 -4.238 -6.391 1 98.69 119 GLU A CA 1
ATOM 943 C C . GLU A 1 119 ? -9.984 -4.773 -5.891 1 98.69 119 GLU A C 1
ATOM 945 O O . GLU A 1 119 ? -10.023 -5.574 -4.953 1 98.69 119 GLU A O 1
ATOM 950 N N . THR A 1 120 ? -11.086 -4.316 -6.543 1 97.62 120 THR A N 1
ATOM 951 C CA . THR A 1 120 ? -12.391 -4.781 -6.07 1 97.62 120 THR A CA 1
ATOM 952 C C . THR A 1 120 ? -13.062 -5.668 -7.117 1 97.62 120 THR A C 1
ATOM 954 O O . THR A 1 120 ? -14.188 -6.121 -6.918 1 97.62 120 THR A O 1
ATOM 957 N N . THR A 1 121 ? -12.406 -5.914 -8.234 1 97.94 121 THR A N 1
ATOM 958 C CA . THR A 1 121 ? -12.961 -6.836 -9.219 1 97.94 121 THR A CA 1
ATOM 959 C C . THR A 1 121 ? -12.734 -8.281 -8.789 1 97.94 121 THR A C 1
ATOM 961 O O . THR A 1 121 ? -11.617 -8.672 -8.469 1 97.94 121 THR A O 1
ATOM 964 N N . PRO A 1 122 ? -13.758 -9.047 -8.836 1 97.06 122 PRO A N 1
ATOM 965 C CA . PRO A 1 122 ? -13.641 -10.438 -8.383 1 97.06 122 PRO A CA 1
ATOM 966 C C . PRO A 1 122 ? -12.609 -11.234 -9.18 1 97.06 122 PRO A C 1
ATOM 968 O O . PRO A 1 122 ? -12.383 -10.945 -10.359 1 97.06 122 PRO A O 1
ATOM 971 N N . TYR A 1 123 ? -11.984 -12.172 -8.492 1 98.12 123 TYR A N 1
ATOM 972 C CA . TYR A 1 123 ? -11.086 -13.164 -9.078 1 98.12 123 TYR A CA 1
ATOM 973 C C . TYR A 1 123 ? -9.789 -12.508 -9.555 1 98.12 123 TYR A C 1
ATOM 975 O O . TYR A 1 123 ? -9.094 -13.055 -10.414 1 98.12 123 TYR A O 1
ATOM 983 N N . SER A 1 124 ? -9.547 -11.328 -9.047 1 98.5 124 SER A N 1
ATOM 984 C CA . SER A 1 124 ? -8.219 -10.734 -9.203 1 98.5 124 SER A CA 1
ATOM 985 C C . SER A 1 124 ? -7.246 -11.273 -8.164 1 98.5 124 SER A C 1
ATOM 987 O O . SER A 1 124 ? -6.797 -10.531 -7.285 1 98.5 124 SER A O 1
ATOM 989 N N . ASN A 1 125 ? -6.965 -12.516 -8.258 1 98.69 125 ASN A N 1
ATOM 990 C CA . ASN A 1 125 ? -6.082 -13.234 -7.34 1 98.69 125 ASN A CA 1
ATOM 991 C C . ASN A 1 125 ? -5.117 -14.148 -8.094 1 98.69 125 ASN A C 1
ATOM 993 O O . ASN A 1 125 ? -5.48 -14.742 -9.109 1 98.69 125 ASN A O 1
ATOM 997 N N . ILE A 1 126 ? -3.902 -14.219 -7.586 1 98.88 126 ILE A N 1
ATOM 998 C CA . ILE A 1 126 ? -2.893 -15.039 -8.242 1 98.88 126 ILE A CA 1
ATOM 999 C C . ILE A 1 126 ? -1.934 -15.609 -7.199 1 98.88 126 ILE A C 1
ATOM 1001 O O . ILE A 1 126 ? -1.633 -14.953 -6.199 1 98.88 126 ILE A O 1
ATOM 1005 N N . ALA A 1 127 ? -1.564 -16.812 -7.324 1 98.81 127 ALA A N 1
ATOM 1006 C CA . ALA A 1 127 ? -0.408 -17.375 -6.629 1 98.81 127 ALA A CA 1
ATOM 1007 C C . ALA A 1 127 ? 0.773 -17.547 -7.578 1 98.81 127 ALA A C 1
ATOM 1009 O O . ALA A 1 127 ? 0.632 -18.141 -8.648 1 98.81 127 ALA A O 1
ATOM 1010 N N . LEU A 1 128 ? 1.855 -17.031 -7.234 1 98.69 128 LEU A N 1
ATOM 1011 C CA . LEU A 1 128 ? 3.096 -17.125 -7.992 1 98.69 128 LEU A CA 1
ATOM 1012 C C . LEU A 1 128 ? 4.02 -18.188 -7.387 1 98.69 128 LEU A C 1
ATOM 1014 O O . LEU A 1 128 ? 4.32 -18.141 -6.191 1 98.69 128 LEU A O 1
ATOM 1018 N N . GLU A 1 129 ? 4.398 -19.078 -8.141 1 98.56 129 GLU A N 1
ATOM 1019 C CA . GLU A 1 129 ? 5.402 -20.047 -7.703 1 98.56 129 GLU A CA 1
ATOM 1020 C C . GLU A 1 129 ? 6.789 -19.672 -8.203 1 98.56 129 GLU A C 1
ATOM 1022 O O . GLU A 1 129 ? 6.984 -19.453 -9.406 1 98.56 129 GLU A O 1
ATOM 1027 N N . SER A 1 130 ? 7.727 -19.625 -7.281 1 97.94 130 SER A N 1
ATOM 1028 C CA . SER A 1 130 ? 9.055 -19.078 -7.551 1 97.94 130 SER A CA 1
ATOM 1029 C C . SER A 1 130 ? 9.906 -20.062 -8.336 1 97.94 130 SER A C 1
ATOM 1031 O O . SER A 1 130 ? 9.836 -21.281 -8.109 1 97.94 130 SER A O 1
ATOM 1033 N N . ASN A 1 131 ? 10.688 -19.5 -9.219 1 96 131 ASN A N 1
ATOM 1034 C CA . ASN A 1 131 ? 11.742 -20.219 -9.914 1 96 131 ASN A CA 1
ATOM 1035 C C . ASN A 1 131 ? 13.117 -19.875 -9.352 1 96 131 ASN A C 1
ATOM 1037 O O . ASN A 1 131 ? 13.25 -18.969 -8.523 1 96 131 ASN A O 1
ATOM 1041 N N . VAL A 1 132 ? 14.117 -20.656 -9.742 1 88.88 132 VAL A N 1
ATOM 1042 C CA . VAL A 1 132 ? 15.5 -20.344 -9.391 1 88.88 132 VAL A CA 1
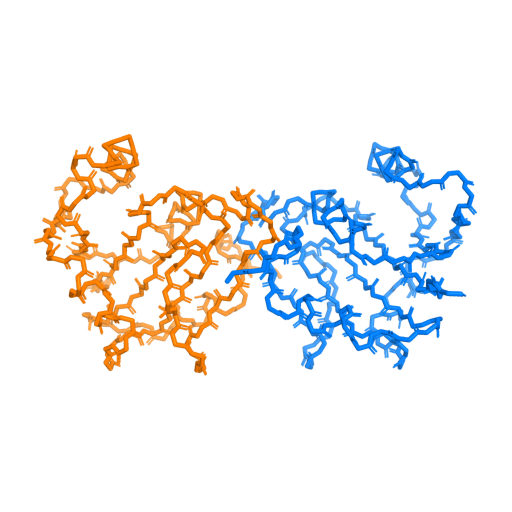ATOM 1043 C C . VAL A 1 132 ? 16.125 -19.453 -10.469 1 88.88 132 VAL A C 1
ATOM 1045 O O . VAL A 1 132 ? 15.734 -19.531 -11.633 1 88.88 132 VAL A O 1
ATOM 1048 N N . THR A 1 133 ? 17.031 -18.562 -10.109 1 83.38 133 THR A N 1
ATOM 1049 C CA . THR A 1 133 ? 17.609 -17.625 -11.062 1 83.38 133 THR A CA 1
ATOM 1050 C C . THR A 1 133 ? 19.016 -18.078 -11.484 1 83.38 133 THR A C 1
ATOM 1052 O O . THR A 1 133 ? 19.719 -17.344 -12.188 1 83.38 133 THR A O 1
ATOM 1055 N N . PHE A 1 134 ? 19.547 -19.125 -11.008 1 84.25 134 PHE A N 1
ATOM 1056 C CA . PHE A 1 134 ? 20.859 -19.625 -11.422 1 84.25 134 PHE A CA 1
ATOM 1057 C C . PHE A 1 134 ? 20.734 -21.031 -11.977 1 84.25 134 PHE A C 1
ATOM 1059 O O . PHE A 1 134 ? 19.75 -21.734 -11.727 1 84.25 134 PHE A O 1
ATOM 1066 N N . MET B 1 1 ? -15.875 -6.438 5.191 1 76.75 1 MET B N 1
ATOM 1067 C CA . MET B 1 1 ? -15.312 -5.305 4.465 1 76.75 1 MET B CA 1
ATOM 1068 C C . MET B 1 1 ? -15.812 -3.982 5.043 1 76.75 1 MET B C 1
ATOM 1070 O O . MET B 1 1 ? -16.953 -3.889 5.488 1 76.75 1 MET B O 1
ATOM 1074 N N . LYS B 1 2 ? -14.859 -3.154 5.129 1 80.56 2 LYS B N 1
ATOM 1075 C CA . LYS B 1 2 ? -15.172 -1.823 5.641 1 80.56 2 LYS B CA 1
ATOM 1076 C C . LYS B 1 2 ? -15.992 -1.024 4.629 1 80.56 2 LYS B C 1
ATOM 1078 O O . LYS B 1 2 ? -15.789 -1.151 3.418 1 80.56 2 LYS B O 1
ATOM 1083 N N . LYS B 1 3 ? -16.906 -0.279 5.125 1 85.25 3 LYS B N 1
ATOM 1084 C CA . LYS B 1 3 ? -17.672 0.626 4.281 1 85.25 3 LYS B CA 1
ATOM 1085 C C . LYS B 1 3 ? -16.922 1.924 4.023 1 85.25 3 LYS B C 1
ATOM 1087 O O . LYS B 1 3 ? -17.203 2.633 3.055 1 85.25 3 LYS B O 1
ATOM 1092 N N . SER B 1 4 ? -15.984 2.191 4.773 1 86.44 4 SER B N 1
ATOM 1093 C CA . SER B 1 4 ? -15.258 3.455 4.691 1 86.44 4 SER B CA 1
ATOM 1094 C C . SER B 1 4 ? -14.258 3.441 3.547 1 86.44 4 SER B C 1
ATOM 1096 O O . SER B 1 4 ? -13.969 2.389 2.973 1 86.44 4 SER B O 1
ATOM 1098 N N . ALA B 1 5 ? -13.789 4.555 3.219 1 94.31 5 ALA B N 1
ATOM 1099 C CA . ALA B 1 5 ? -12.883 4.738 2.086 1 94.31 5 ALA B CA 1
ATOM 1100 C C . ALA B 1 5 ? -11.523 4.094 2.357 1 94.31 5 ALA B C 1
ATOM 1102 O O . ALA B 1 5 ? -10.93 3.494 1.462 1 94.31 5 ALA B O 1
ATOM 1103 N N . VAL B 1 6 ? -11.078 4.242 3.586 1 97.88 6 VAL B N 1
ATOM 1104 C CA . VAL B 1 6 ? -9.773 3.703 3.938 1 97.88 6 VAL B CA 1
ATOM 1105 C C . VAL B 1 6 ? -9.867 2.189 4.113 1 97.88 6 VAL B C 1
ATOM 1107 O O . VAL B 1 6 ? -10.57 1.702 4.996 1 97.88 6 VAL B O 1
ATOM 1110 N N . LEU B 1 7 ? -9.094 1.441 3.365 1 98.06 7 LEU B N 1
ATOM 1111 C CA . LEU B 1 7 ? -9.148 -0.015 3.408 1 98.06 7 LEU B CA 1
ATOM 1112 C C . LEU B 1 7 ? -7.98 -0.583 4.203 1 98.06 7 LEU B C 1
ATOM 1114 O O . LEU B 1 7 ? -8.086 -1.672 4.773 1 98.06 7 LEU B O 1
ATOM 1118 N N . ASN B 1 8 ? -6.855 0.126 4.266 1 98.38 8 ASN B N 1
ATOM 1119 C CA . ASN B 1 8 ? -5.641 -0.402 4.875 1 98.38 8 ASN B CA 1
ATOM 1120 C C . ASN B 1 8 ? -5.801 -0.595 6.379 1 98.38 8 ASN B C 1
ATOM 1122 O O . ASN B 1 8 ? -6.207 0.328 7.086 1 98.38 8 ASN B O 1
ATOM 1126 N N . GLU B 1 9 ? -5.469 -1.719 6.789 1 97.25 9 GLU B N 1
ATOM 1127 C CA . GLU B 1 9 ? -5.703 -2.068 8.188 1 97.25 9 GLU B CA 1
ATOM 1128 C C . GLU B 1 9 ? -4.867 -1.201 9.125 1 97.25 9 GLU B C 1
ATOM 1130 O O . GLU B 1 9 ? -5.324 -0.818 10.203 1 97.25 9 GLU B O 1
ATOM 1135 N N . HIS B 1 10 ? -3.668 -0.866 8.781 1 98.06 10 HIS B N 1
ATOM 1136 C CA . HIS B 1 10 ? -2.783 -0.087 9.641 1 98.06 10 HIS B CA 1
ATOM 1137 C C . HIS B 1 10 ? -3.201 1.379 9.68 1 98.06 10 HIS B C 1
ATOM 1139 O O . HIS B 1 10 ? -3.166 2.01 10.734 1 98.06 10 HIS B O 1
ATOM 1145 N N . ILE B 1 11 ? -3.58 1.941 8.531 1 98.56 11 ILE B N 1
ATOM 1146 C CA . ILE B 1 11 ? -4.086 3.309 8.508 1 98.56 11 ILE B CA 1
ATOM 1147 C C . ILE B 1 11 ? -5.363 3.4 9.336 1 98.56 11 ILE B C 1
ATOM 1149 O O . ILE B 1 11 ? -5.531 4.332 10.125 1 98.56 11 ILE B O 1
ATOM 1153 N N . SER B 1 12 ? -6.254 2.449 9.141 1 97.81 12 SER B N 1
ATOM 1154 C CA . SER B 1 12 ? -7.5 2.42 9.898 1 97.81 12 SER B CA 1
ATOM 1155 C C . SER B 1 12 ? -7.23 2.396 11.398 1 97.81 12 SER B C 1
ATOM 1157 O O . SER B 1 12 ? -7.891 3.102 12.164 1 97.81 12 SER B O 1
ATOM 1159 N N . LYS B 1 13 ? -6.297 1.542 11.805 1 97.5 13 LYS B N 1
ATOM 1160 C CA . LYS B 1 13 ? -5.93 1.463 13.211 1 97.5 13 LYS B CA 1
ATOM 1161 C C . LYS B 1 13 ? -5.391 2.799 13.719 1 97.5 13 LYS B C 1
ATOM 1163 O O . LYS B 1 13 ? -5.77 3.26 14.797 1 97.5 13 LYS B O 1
ATOM 1168 N N . ALA B 1 14 ? -4.508 3.408 12.961 1 98.06 14 ALA B N 1
ATOM 1169 C CA . ALA B 1 14 ? -3.945 4.703 13.336 1 98.06 14 ALA B CA 1
ATOM 1170 C C . ALA B 1 14 ? -5.043 5.746 13.523 1 98.06 14 ALA B C 1
ATOM 1172 O O . ALA B 1 14 ? -5.086 6.43 14.547 1 98.06 14 ALA B O 1
ATOM 1173 N N . ILE B 1 15 ? -5.961 5.812 12.57 1 97.44 15 ILE B N 1
ATOM 1174 C CA . ILE B 1 15 ? -7.027 6.805 12.609 1 97.44 15 ILE B CA 1
ATOM 1175 C C . ILE B 1 15 ? -7.949 6.523 13.797 1 97.44 15 ILE B C 1
ATOM 1177 O O . ILE B 1 15 ? -8.391 7.449 14.477 1 97.44 15 ILE B O 1
ATOM 1181 N N . ALA B 1 16 ? -8.195 5.258 14.055 1 95.69 16 ALA B N 1
ATOM 1182 C CA . ALA B 1 16 ? -9.109 4.859 15.125 1 95.69 16 ALA B CA 1
ATOM 1183 C C . ALA B 1 16 ? -8.531 5.215 16.5 1 95.69 16 ALA B C 1
ATOM 1185 O O . ALA B 1 16 ? -9.273 5.324 17.469 1 95.69 16 ALA B O 1
ATOM 1186 N N . THR B 1 17 ? -7.25 5.383 16.578 1 96.12 17 THR B N 1
ATOM 1187 C CA . THR B 1 17 ? -6.621 5.602 17.875 1 96.12 17 THR B CA 1
ATOM 1188 C C . THR B 1 17 ? -6.219 7.066 18.047 1 96.12 17 THR B C 1
ATOM 1190 O O . THR B 1 17 ? -5.648 7.445 19.078 1 96.12 17 THR B O 1
ATOM 1193 N N . ILE B 1 18 ? -6.469 7.824 17.031 1 96.81 18 ILE B N 1
ATOM 1194 C CA . ILE B 1 18 ? -6.027 9.211 17.016 1 96.81 18 ILE B CA 1
ATOM 1195 C C . ILE B 1 18 ? -6.922 10.039 17.938 1 96.81 18 ILE B C 1
ATOM 1197 O O . ILE B 1 18 ? -8.148 9.93 17.891 1 96.81 18 ILE B O 1
ATOM 1201 N N . GLY B 1 19 ? -6.324 10.766 18.859 1 96.44 19 GLY B N 1
ATOM 1202 C CA . GLY B 1 19 ? -7.027 11.719 19.703 1 96.44 19 GLY B CA 1
ATOM 1203 C C . GLY B 1 19 ? -6.867 13.156 19.234 1 96.44 19 GLY B C 1
ATOM 1204 O O . GLY B 1 19 ? -6.066 13.438 18.328 1 96.44 19 GLY B O 1
ATOM 1205 N N . HIS B 1 20 ? -7.559 14.016 19.891 1 96.94 20 HIS B N 1
ATOM 1206 C CA . HIS B 1 20 ? -7.461 15.43 19.562 1 96.94 20 HIS B CA 1
ATOM 1207 C C . HIS B 1 20 ? -6.02 15.922 19.656 1 96.94 20 HIS B C 1
ATOM 1209 O O . HIS B 1 20 ? -5.309 15.578 20.609 1 96.94 20 HIS B O 1
ATOM 1215 N N . PHE B 1 21 ? -5.512 16.531 18.656 1 97.12 21 PHE B N 1
ATOM 1216 C CA . PHE B 1 21 ? -4.199 17.156 18.531 1 97.12 21 PHE B CA 1
ATOM 1217 C C . PHE B 1 21 ? -3.154 16.141 18.094 1 97.12 21 PHE B C 1
ATOM 1219 O O . PHE B 1 21 ? -2.027 16.5 17.75 1 97.12 21 PHE B O 1
ATOM 1226 N N . ASP B 1 22 ? -3.541 14.859 18.141 1 98.12 22 ASP B N 1
ATOM 1227 C CA . ASP B 1 22 ? -2.6 13.875 17.625 1 98.12 22 ASP B CA 1
ATOM 1228 C C . ASP B 1 22 ? -2.285 14.133 16.141 1 98.12 22 ASP B C 1
ATOM 1230 O O . ASP B 1 22 ? -3.018 14.852 15.469 1 98.12 22 ASP B O 1
ATOM 1234 N N . LEU B 1 23 ? -1.156 13.5 15.727 1 98.56 23 LEU B N 1
ATOM 1235 C CA . LEU B 1 23 ? -0.673 13.711 14.359 1 98.56 23 LEU B CA 1
ATOM 1236 C C . LEU B 1 23 ? -0.725 12.414 13.562 1 98.56 23 LEU B C 1
ATOM 1238 O O . LEU B 1 23 ? -0.682 11.32 14.133 1 98.56 23 LEU B O 1
ATOM 1242 N N . LEU B 1 24 ? -0.864 12.523 12.312 1 98.81 24 LEU B N 1
ATOM 1243 C CA . LEU B 1 24 ? -0.637 11.5 11.297 1 98.81 24 LEU B CA 1
ATOM 1244 C C . LEU B 1 24 ? 0.136 12.078 10.109 1 98.81 24 LEU B C 1
ATOM 1246 O O . LEU B 1 24 ? -0.236 13.125 9.57 1 98.81 24 LEU B O 1
ATOM 1250 N N . THR B 1 25 ? 1.192 11.414 9.695 1 98.88 25 THR B N 1
ATOM 1251 C CA . THR B 1 25 ? 1.978 11.977 8.602 1 98.88 25 THR B CA 1
ATOM 1252 C C . THR B 1 25 ? 1.848 11.117 7.348 1 98.88 25 THR B C 1
ATOM 1254 O O . THR B 1 25 ? 1.653 9.898 7.438 1 98.88 25 THR B O 1
ATOM 1257 N N . ILE B 1 26 ? 1.857 11.719 6.195 1 98.94 26 ILE B N 1
ATOM 1258 C CA . ILE B 1 26 ? 1.906 11.109 4.871 1 98.94 26 ILE B CA 1
ATOM 1259 C C . ILE B 1 26 ? 3.121 11.633 4.109 1 98.94 26 ILE B C 1
ATOM 1261 O O . ILE B 1 26 ? 3.328 12.844 4.008 1 98.94 26 ILE B O 1
ATOM 1265 N N . ASN B 1 27 ? 3.867 10.727 3.545 1 98.81 27 ASN B N 1
ATOM 1266 C CA . ASN B 1 27 ? 5.203 11.109 3.109 1 98.81 27 ASN B CA 1
ATOM 1267 C C . ASN B 1 27 ? 5.539 10.523 1.74 1 98.81 27 ASN B C 1
ATOM 1269 O O . ASN B 1 27 ? 4.996 9.492 1.352 1 98.81 27 ASN B O 1
ATOM 1273 N N . ASP B 1 28 ? 6.406 11.203 1.083 1 98.5 28 ASP B N 1
ATOM 1274 C CA . ASP B 1 28 ? 6.953 10.656 -0.152 1 98.5 28 ASP B CA 1
ATOM 1275 C C . ASP B 1 28 ? 7.875 9.477 0.136 1 98.5 28 ASP B C 1
ATOM 1277 O O . ASP B 1 28 ? 8.156 9.172 1.296 1 98.5 28 ASP B O 1
ATOM 1281 N N . ALA B 1 29 ? 8.289 8.836 -0.906 1 97.94 29 ALA B N 1
ATOM 1282 C CA . ALA B 1 29 ? 9.039 7.586 -0.805 1 97.94 29 ALA B CA 1
ATOM 1283 C C . ALA B 1 29 ? 10.414 7.82 -0.18 1 97.94 29 ALA B C 1
ATOM 1285 O O . ALA B 1 29 ? 11 6.91 0.405 1 97.94 29 ALA B O 1
ATOM 1286 N N . GLY B 1 30 ? 10.922 9.008 -0.23 1 96.69 30 GLY B N 1
ATOM 1287 C CA . GLY B 1 30 ? 12.297 9.281 0.168 1 96.69 30 GLY B CA 1
ATOM 1288 C C . GLY B 1 30 ? 12.414 9.781 1.595 1 96.69 30 GLY B C 1
ATOM 1289 O O . GLY B 1 30 ? 13.523 9.938 2.115 1 96.69 30 GLY B O 1
ATOM 1290 N N . MET B 1 31 ? 11.312 10.094 2.227 1 97.62 31 MET B N 1
ATOM 1291 C CA . MET B 1 31 ? 11.336 10.609 3.592 1 97.62 31 MET B CA 1
ATOM 1292 C C . MET B 1 31 ? 11.945 9.594 4.551 1 97.62 31 MET B C 1
ATOM 1294 O O . MET B 1 31 ? 11.641 8.398 4.469 1 97.62 31 MET B O 1
ATOM 1298 N N . PRO B 1 32 ? 12.898 9.977 5.426 1 96.88 32 PRO B N 1
ATOM 1299 C CA . PRO B 1 32 ? 13.539 9.047 6.359 1 96.88 32 PRO B CA 1
ATOM 1300 C C . PRO B 1 32 ? 12.625 8.648 7.52 1 96.88 32 PRO B C 1
ATOM 1302 O O . PRO B 1 32 ? 12.844 9.078 8.656 1 96.88 32 PRO B O 1
ATOM 1305 N N . ILE B 1 33 ? 11.703 7.832 7.262 1 97.62 33 ILE B N 1
ATOM 1306 C CA . ILE B 1 33 ? 10.719 7.383 8.242 1 97.62 33 ILE B CA 1
ATOM 1307 C C . ILE B 1 33 ? 11.375 6.402 9.219 1 97.62 33 ILE B C 1
ATOM 1309 O O . ILE B 1 33 ? 12.023 5.445 8.797 1 97.62 33 ILE B O 1
ATOM 1313 N N . PRO B 1 34 ? 11.242 6.719 10.5 1 96.94 34 PRO B N 1
ATOM 1314 C CA . PRO B 1 34 ? 11.789 5.785 11.484 1 96.94 34 PRO B CA 1
ATOM 1315 C C . PRO B 1 34 ? 11.258 4.363 11.305 1 96.94 34 PRO B C 1
ATOM 1317 O O . PRO B 1 34 ? 10.094 4.176 10.953 1 96.94 34 PRO B O 1
ATOM 1320 N N . ASN B 1 35 ? 12.164 3.398 11.562 1 94.94 35 ASN B N 1
ATOM 1321 C CA . ASN B 1 35 ? 11.773 1.995 11.469 1 94.94 35 ASN B CA 1
ATOM 1322 C C . ASN B 1 35 ? 11.18 1.489 12.773 1 94.94 35 ASN B C 1
ATOM 1324 O O . ASN B 1 35 ? 11.766 0.641 13.445 1 94.94 35 ASN B O 1
ATOM 1328 N N . ASP B 1 36 ? 10.008 1.968 13.141 1 96.5 36 ASP B N 1
ATOM 1329 C CA . ASP B 1 36 ? 9.297 1.569 14.352 1 96.5 36 ASP B CA 1
ATOM 1330 C C . ASP B 1 36 ? 7.848 1.208 14.039 1 96.5 36 ASP B C 1
ATOM 1332 O O . ASP B 1 36 ? 7.473 1.067 12.875 1 96.5 36 ASP B O 1
ATOM 1336 N N . HIS B 1 37 ? 7.031 0.938 15.078 1 95.69 37 HIS B N 1
ATOM 1337 C CA . HIS B 1 37 ? 5.691 0.373 14.945 1 95.69 37 HIS B CA 1
ATOM 1338 C C . HIS B 1 37 ? 4.75 1.347 14.25 1 95.69 37 HIS B C 1
ATOM 1340 O O . HIS B 1 37 ? 3.648 0.968 13.836 1 95.69 37 HIS B O 1
ATOM 1346 N N . ARG B 1 38 ? 5.168 2.639 14.031 1 97.38 38 ARG B N 1
ATOM 1347 C CA . ARG B 1 38 ? 4.301 3.654 13.438 1 97.38 38 ARG B CA 1
ATOM 1348 C C . ARG B 1 38 ? 4.438 3.676 11.922 1 97.38 38 ARG B C 1
ATOM 1350 O O . ARG B 1 38 ? 3.646 4.32 11.234 1 97.38 38 ARG B O 1
ATOM 1357 N N . ARG B 1 39 ? 5.449 3.004 11.422 1 98.56 39 ARG B N 1
ATOM 1358 C CA . ARG B 1 39 ? 5.684 3.002 9.977 1 98.56 39 ARG B CA 1
ATOM 1359 C C . ARG B 1 39 ? 4.609 2.199 9.25 1 98.56 39 ARG B C 1
ATOM 1361 O O . ARG B 1 39 ? 4.367 1.037 9.586 1 98.56 39 ARG B O 1
ATOM 1368 N N . ILE B 1 40 ? 3.914 2.789 8.312 1 98.81 40 ILE B N 1
ATOM 1369 C CA . ILE B 1 40 ? 2.938 2.174 7.418 1 98.81 40 ILE B CA 1
ATOM 1370 C C . ILE B 1 40 ? 3.422 2.279 5.973 1 98.81 40 ILE B C 1
ATOM 1372 O O . ILE B 1 40 ? 3.293 3.332 5.344 1 98.81 40 ILE B O 1
ATOM 1376 N N . ASP B 1 41 ? 3.992 1.243 5.457 1 98.75 41 ASP B N 1
ATOM 1377 C CA . ASP B 1 41 ? 4.625 1.276 4.145 1 98.75 41 ASP B CA 1
ATOM 1378 C C . ASP B 1 41 ? 3.645 0.856 3.051 1 98.75 41 ASP B C 1
ATOM 1380 O O . ASP B 1 41 ? 3.365 -0.333 2.883 1 98.75 41 ASP B O 1
ATOM 1384 N N . LEU B 1 42 ? 3.188 1.791 2.227 1 98.88 42 LEU B N 1
ATOM 1385 C CA . LEU B 1 42 ? 2.262 1.539 1.128 1 98.88 42 LEU B CA 1
ATOM 1386 C C . LEU B 1 42 ? 2.99 1.55 -0.211 1 98.88 42 LEU B C 1
ATOM 1388 O O . LEU B 1 42 ? 2.398 1.243 -1.248 1 98.88 42 LEU B O 1
ATOM 1392 N N . ALA B 1 43 ? 4.23 1.912 -0.206 1 98.75 43 ALA B N 1
ATOM 1393 C CA . ALA B 1 43 ? 4.953 2.156 -1.45 1 98.75 43 ALA B CA 1
ATOM 1394 C C . ALA B 1 43 ? 5.117 0.868 -2.252 1 98.75 43 ALA B C 1
ATOM 1396 O O . ALA B 1 43 ? 5.863 -0.03 -1.854 1 98.75 43 ALA B O 1
ATOM 1397 N N . VAL B 1 44 ? 4.469 0.833 -3.385 1 98.75 44 VAL B N 1
ATOM 1398 C CA . VAL B 1 44 ? 4.594 -0.323 -4.266 1 98.75 44 VAL B CA 1
ATOM 1399 C C . VAL B 1 44 ? 5.797 -0.138 -5.191 1 98.75 44 VAL B C 1
ATOM 1401 O O . VAL B 1 44 ? 6.777 -0.88 -5.098 1 98.75 44 VAL B O 1
ATOM 1404 N N . THR B 1 45 ? 5.754 0.832 -6.004 1 98.38 45 THR B N 1
ATOM 1405 C CA . THR B 1 45 ? 6.797 1.288 -6.914 1 98.38 45 THR B CA 1
ATOM 1406 C C . THR B 1 45 ? 6.738 2.803 -7.086 1 98.38 45 THR B C 1
ATOM 1408 O O . THR B 1 45 ? 5.938 3.479 -6.434 1 98.38 45 THR B O 1
ATOM 1411 N N . LYS B 1 46 ? 7.625 3.355 -7.93 1 97.94 46 LYS B N 1
ATOM 1412 C CA . LYS B 1 46 ? 7.672 4.797 -8.148 1 97.94 46 LYS B CA 1
ATOM 1413 C C . LYS B 1 46 ? 6.289 5.344 -8.492 1 97.94 46 LYS B C 1
ATOM 1415 O O . LYS B 1 46 ? 5.668 4.91 -9.461 1 97.94 46 LYS B O 1
ATOM 1420 N N . ASN B 1 47 ? 5.797 6.25 -7.578 1 98 47 ASN B N 1
ATOM 1421 C CA . ASN B 1 47 ? 4.574 7.031 -7.75 1 98 47 ASN B CA 1
ATOM 1422 C C . ASN B 1 47 ? 3.33 6.16 -7.598 1 98 47 ASN B C 1
ATOM 1424 O O . ASN B 1 47 ? 2.256 6.516 -8.086 1 98 47 ASN B O 1
ATOM 1428 N N . LEU B 1 48 ? 3.514 5.004 -6.844 1 98.75 48 LEU B N 1
ATOM 1429 C CA . LEU B 1 48 ? 2.379 4.137 -6.547 1 98.75 48 LEU B CA 1
ATOM 1430 C C . LEU B 1 48 ? 2.426 3.656 -5.102 1 98.75 48 LEU B C 1
ATOM 1432 O O . LEU B 1 48 ? 3.291 2.861 -4.73 1 98.75 48 LEU B O 1
ATOM 1436 N N . PRO B 1 49 ? 1.39 4.098 -4.426 1 98.88 49 PRO B N 1
ATOM 1437 C CA . PRO B 1 49 ? 0.378 5.117 -4.707 1 98.88 49 PRO B CA 1
ATOM 1438 C C . PRO B 1 49 ? 0.951 6.535 -4.711 1 98.88 49 PRO B C 1
ATOM 1440 O O . PRO B 1 49 ? 2.018 6.773 -4.137 1 98.88 49 PRO B O 1
ATOM 1443 N N . ARG B 1 50 ? 0.306 7.383 -5.367 1 98.88 50 ARG B N 1
ATOM 1444 C CA . ARG B 1 50 ? 0.667 8.797 -5.297 1 98.88 50 ARG B CA 1
ATOM 1445 C C . ARG B 1 50 ? 0.3 9.383 -3.938 1 98.88 50 ARG B C 1
ATOM 1447 O O . ARG B 1 50 ? -0.676 8.961 -3.314 1 98.88 50 ARG B O 1
ATOM 1454 N N . PHE B 1 51 ? 1.079 10.344 -3.549 1 98.88 51 PHE B N 1
ATOM 1455 C CA . PHE B 1 51 ? 0.883 11.062 -2.295 1 98.88 51 PHE B CA 1
ATOM 1456 C C . PHE B 1 51 ? -0.525 11.641 -2.217 1 98.88 51 PHE B C 1
ATOM 1458 O O . PHE B 1 51 ? -1.233 11.438 -1.23 1 98.88 51 PHE B O 1
ATOM 1465 N N . ILE B 1 52 ? -0.972 12.289 -3.252 1 98.88 52 ILE B N 1
ATOM 1466 C CA . ILE B 1 52 ? -2.215 13.047 -3.236 1 98.88 52 ILE B CA 1
ATOM 1467 C C . ILE B 1 52 ? -3.404 12.102 -3.129 1 98.88 52 ILE B C 1
ATOM 1469 O O . ILE B 1 52 ? -4.414 12.43 -2.498 1 98.88 52 ILE B O 1
ATOM 1473 N N . ASP B 1 53 ? -3.312 10.945 -3.727 1 98.81 53 ASP B N 1
ATOM 1474 C CA . ASP B 1 53 ? -4.391 9.961 -3.65 1 98.81 53 ASP B CA 1
ATOM 1475 C C . ASP B 1 53 ? -4.535 9.414 -2.232 1 98.81 53 ASP B C 1
ATOM 1477 O O . ASP B 1 53 ? -5.652 9.211 -1.754 1 98.81 53 ASP B O 1
ATOM 1481 N N . VAL B 1 54 ? -3.42 9.164 -1.563 1 98.94 54 VAL B N 1
ATOM 1482 C CA . VAL B 1 54 ? -3.441 8.68 -0.185 1 98.94 54 VAL B CA 1
ATOM 1483 C C . VAL B 1 54 ? -4.008 9.766 0.731 1 98.94 54 VAL B C 1
ATOM 1485 O O . VAL B 1 54 ? -4.855 9.484 1.583 1 98.94 54 VAL B O 1
ATOM 1488 N N . LEU B 1 55 ? -3.553 11.008 0.556 1 98.88 55 LEU B N 1
ATOM 1489 C CA . LEU B 1 55 ? -4.066 12.117 1.349 1 98.88 55 LEU B CA 1
ATOM 1490 C C . LEU B 1 55 ? -5.578 12.234 1.199 1 98.88 55 LEU B C 1
ATOM 1492 O O . LEU B 1 55 ? -6.301 12.328 2.195 1 98.88 55 LEU B O 1
ATOM 1496 N N . ALA B 1 56 ? -6.039 12.219 -0.038 1 98.69 56 ALA B N 1
ATOM 1497 C CA . ALA B 1 56 ? -7.473 12.32 -0.298 1 98.69 56 ALA B CA 1
ATOM 1498 C C . ALA B 1 56 ? -8.242 11.227 0.432 1 98.69 56 ALA B C 1
ATOM 1500 O O . ALA B 1 56 ? -9.289 11.484 1.035 1 98.69 56 ALA B O 1
ATOM 1501 N N . THR B 1 57 ? -7.727 10.047 0.375 1 98.69 57 THR B N 1
ATOM 1502 C CA . THR B 1 57 ? -8.383 8.906 1.001 1 98.69 57 THR B CA 1
ATOM 1503 C C . THR B 1 57 ? -8.43 9.07 2.518 1 98.69 57 THR B C 1
ATOM 1505 O O . THR B 1 57 ? -9.477 8.867 3.137 1 98.69 57 THR B O 1
ATOM 1508 N N . VAL B 1 58 ? -7.352 9.453 3.137 1 98.62 58 VAL B N 1
ATOM 1509 C CA . VAL B 1 58 ? -7.25 9.625 4.582 1 98.62 58 VAL B CA 1
ATOM 1510 C C . VAL B 1 58 ? -8.219 10.711 5.047 1 98.62 58 VAL B C 1
ATOM 1512 O O . VAL B 1 58 ? -8.891 10.555 6.07 1 98.62 58 VAL B O 1
ATOM 1515 N N . LEU B 1 59 ? -8.344 11.773 4.266 1 97.69 59 LEU B N 1
ATOM 1516 C CA . LEU B 1 59 ? -9.148 12.922 4.648 1 97.69 59 LEU B CA 1
ATOM 1517 C C . LEU B 1 59 ? -10.641 12.578 4.609 1 97.69 59 LEU B C 1
ATOM 1519 O O . LEU B 1 59 ? -11.461 13.312 5.152 1 97.69 59 LEU B O 1
ATOM 1523 N N . GLU B 1 60 ? -11.016 11.531 3.994 1 96.88 60 GLU B N 1
ATOM 1524 C CA . GLU B 1 60 ? -12.406 11.078 4.004 1 96.88 60 GLU B CA 1
ATOM 1525 C C . GLU B 1 60 ? -12.805 10.562 5.383 1 96.88 60 GLU B C 1
ATOM 1527 O O . GLU B 1 60 ? -13.992 10.539 5.723 1 96.88 60 GLU B O 1
ATOM 1532 N N . GLU B 1 61 ? -11.82 10.18 6.141 1 96.25 61 GLU B N 1
ATOM 1533 C CA . GLU B 1 61 ? -12.156 9.523 7.398 1 96.25 61 GLU B CA 1
ATOM 1534 C C . GLU B 1 61 ? -11.609 10.305 8.594 1 96.25 61 GLU B C 1
ATOM 1536 O O . GLU B 1 61 ? -12.148 10.211 9.695 1 96.25 61 GLU B O 1
ATOM 1541 N N . MET B 1 62 ? -10.586 11.047 8.43 1 96.44 62 MET B N 1
ATOM 1542 C CA . MET B 1 62 ? -9.938 11.758 9.531 1 96.44 62 MET B CA 1
ATOM 1543 C C . MET B 1 62 ? -10.352 13.219 9.555 1 96.44 62 MET B C 1
ATOM 1545 O O . MET B 1 62 ? -10.227 13.922 8.555 1 96.44 62 MET B O 1
ATOM 1549 N N . GLU B 1 63 ? -10.867 13.688 10.672 1 96.5 63 GLU B N 1
ATOM 1550 C CA . GLU B 1 63 ? -11.148 15.102 10.867 1 96.5 63 GLU B CA 1
ATOM 1551 C C . GLU B 1 63 ? -9.891 15.859 11.305 1 96.5 63 GLU B C 1
ATOM 1553 O O . GLU B 1 63 ? -9.234 15.477 12.273 1 96.5 63 GLU B O 1
ATOM 1558 N N . ILE B 1 64 ? -9.57 16.953 10.602 1 97.88 64 ILE B N 1
ATOM 1559 C CA . ILE B 1 64 ? -8.336 17.656 10.906 1 97.88 64 ILE B CA 1
ATOM 1560 C C . ILE B 1 64 ? -8.633 19.125 11.188 1 97.88 64 ILE B C 1
ATOM 1562 O O . ILE B 1 64 ? -9.656 19.656 10.742 1 97.88 64 ILE B O 1
ATOM 1566 N N . GLN B 1 65 ? -7.762 19.75 11.953 1 97.56 65 GLN B N 1
ATOM 1567 C CA . GLN B 1 65 ? -7.914 21.172 12.25 1 97.56 65 GLN B CA 1
ATOM 1568 C C . GLN B 1 65 ? -6.738 21.984 11.695 1 97.56 65 GLN B C 1
ATOM 1570 O O . GLN B 1 65 ? -6.863 23.172 11.453 1 97.56 65 GLN B O 1
ATOM 1575 N N . LYS B 1 66 ? -5.617 21.312 11.523 1 97.88 66 LYS B N 1
ATOM 1576 C CA . LYS B 1 66 ? -4.391 21.953 11.047 1 97.88 66 LYS B CA 1
ATOM 1577 C C . LYS B 1 66 ? -3.557 20.984 10.219 1 97.88 66 LYS B C 1
ATOM 1579 O O . LYS B 1 66 ? -3.611 19.766 10.43 1 97.88 66 LYS B O 1
ATOM 1584 N N . ILE B 1 67 ? -2.836 21.594 9.297 1 98.75 67 ILE B N 1
ATOM 1585 C CA . ILE B 1 67 ? -1.842 20.781 8.602 1 98.75 67 ILE B CA 1
ATOM 1586 C C . ILE B 1 67 ? -0.495 21.5 8.609 1 98.75 67 ILE B C 1
ATOM 1588 O O . ILE B 1 67 ? -0.441 22.734 8.688 1 98.75 67 ILE B O 1
ATOM 1592 N N . TYR B 1 68 ? 0.565 20.734 8.508 1 98.81 68 TYR B N 1
ATOM 1593 C CA . TYR B 1 68 ? 1.926 21.266 8.422 1 98.81 68 TYR B CA 1
ATOM 1594 C C . TYR B 1 68 ? 2.59 20.844 7.117 1 98.81 68 TYR B C 1
ATOM 1596 O O . TYR B 1 68 ? 2.531 19.672 6.727 1 98.81 68 TYR B O 1
ATOM 1604 N N . LEU B 1 69 ? 3.186 21.781 6.488 1 98.81 69 LEU B N 1
ATOM 1605 C CA . LEU B 1 69 ? 3.947 21.578 5.258 1 98.81 69 LEU B CA 1
ATOM 1606 C C . LEU B 1 69 ? 5.328 22.219 5.367 1 98.81 69 LEU B C 1
ATOM 1608 O O . LEU B 1 69 ? 5.5 23.219 6.074 1 98.81 69 LEU B O 1
ATOM 1612 N N . ALA B 1 70 ? 6.23 21.594 4.645 1 98.69 70 ALA B N 1
ATOM 1613 C CA . ALA B 1 70 ? 7.531 22.266 4.547 1 98.69 70 ALA B CA 1
ATOM 1614 C C . ALA B 1 70 ? 7.43 23.562 3.75 1 98.69 70 ALA B C 1
ATOM 1616 O O . ALA B 1 70 ? 6.785 23.594 2.699 1 98.69 70 ALA B O 1
ATOM 1617 N N . GLU B 1 71 ? 8.078 24.578 4.234 1 98.44 71 GLU B N 1
ATOM 1618 C CA . GLU B 1 71 ? 8.109 25.859 3.545 1 98.44 71 GLU B CA 1
ATOM 1619 C C . GLU B 1 71 ? 8.594 25.703 2.105 1 98.44 71 GLU B C 1
ATOM 1621 O O . GLU B 1 71 ? 8.102 26.391 1.204 1 98.44 71 GLU B O 1
ATOM 1626 N N . GLU B 1 72 ? 9.461 24.797 1.863 1 98.31 72 GLU B N 1
ATOM 1627 C CA . GLU B 1 72 ? 10.141 24.578 0.591 1 98.31 72 GLU B CA 1
ATOM 1628 C C . GLU B 1 72 ? 9.164 24.094 -0.478 1 98.31 72 GLU B C 1
ATOM 1630 O O . GLU B 1 72 ? 9.438 24.219 -1.674 1 98.31 72 GLU B O 1
ATOM 1635 N N . ILE B 1 73 ? 7.969 23.609 -0.11 1 98.62 73 ILE B N 1
ATOM 1636 C CA . ILE B 1 73 ? 7.008 23.078 -1.072 1 98.62 73 ILE B CA 1
ATOM 1637 C C . ILE B 1 73 ? 6.523 24.203 -1.984 1 98.62 73 ILE B C 1
ATOM 1639 O O . ILE B 1 73 ? 6.207 23.969 -3.154 1 98.62 73 ILE B O 1
ATOM 1643 N N . LYS B 1 74 ? 6.43 25.453 -1.456 1 98.56 74 LYS B N 1
ATOM 1644 C CA . LYS B 1 74 ? 5.965 26.609 -2.213 1 98.56 74 LYS B CA 1
ATOM 1645 C C . LYS B 1 74 ? 6.789 26.812 -3.482 1 98.56 74 LYS B C 1
ATOM 1647 O O . LYS B 1 74 ? 6.238 27.109 -4.547 1 98.56 74 LYS B O 1
ATOM 1652 N N . GLU B 1 75 ? 8.008 26.547 -3.34 1 98.25 75 GLU B N 1
ATOM 1653 C CA . GLU B 1 75 ? 8.922 26.828 -4.445 1 98.25 75 GLU B CA 1
ATOM 1654 C C . GLU B 1 75 ? 9.242 25.562 -5.227 1 98.25 75 GLU B C 1
ATOM 1656 O O . GLU B 1 75 ? 9.328 25.578 -6.453 1 98.25 75 GLU B O 1
ATOM 1661 N N . HIS B 1 76 ? 9.438 24.484 -4.566 1 98.19 76 HIS B N 1
ATOM 1662 C CA . HIS B 1 76 ? 10.016 23.297 -5.191 1 98.19 76 HIS B CA 1
ATOM 1663 C C . HIS B 1 76 ? 8.938 22.328 -5.648 1 98.19 76 HIS B C 1
ATOM 1665 O O . HIS B 1 76 ? 9.219 21.375 -6.387 1 98.19 76 HIS B O 1
ATOM 1671 N N . ASN B 1 77 ? 7.703 22.516 -5.234 1 98.5 77 ASN B N 1
ATOM 1672 C CA . ASN B 1 77 ? 6.602 21.625 -5.602 1 98.5 77 ASN B CA 1
ATOM 1673 C C . ASN B 1 77 ? 5.258 22.344 -5.539 1 98.5 77 ASN B C 1
ATOM 1675 O O . ASN B 1 77 ? 4.332 21.875 -4.875 1 98.5 77 ASN B O 1
ATOM 1679 N N . PRO B 1 78 ? 5.145 23.484 -6.176 1 98.44 78 PRO B N 1
ATOM 1680 C CA . PRO B 1 78 ? 3.926 24.297 -6.102 1 98.44 78 PRO B CA 1
ATOM 1681 C C . PRO B 1 78 ? 2.693 23.562 -6.621 1 98.44 78 PRO B C 1
ATOM 1683 O O . PRO B 1 78 ? 1.577 23.812 -6.164 1 98.44 78 PRO B O 1
ATOM 1686 N N . THR B 1 79 ? 2.914 22.656 -7.551 1 98.31 79 THR B N 1
ATOM 1687 C CA . THR B 1 79 ? 1.8 21.875 -8.086 1 98.31 79 THR B CA 1
ATOM 1688 C C . THR B 1 79 ? 1.161 21.016 -6.996 1 98.31 79 THR B C 1
ATOM 1690 O O . THR B 1 79 ? -0.062 21.016 -6.844 1 98.31 79 THR B O 1
ATOM 1693 N N . GLN B 1 80 ? 1.957 20.312 -6.266 1 98.5 80 GLN B N 1
ATOM 1694 C CA . GLN B 1 80 ? 1.436 19.5 -5.168 1 98.5 80 GLN B CA 1
ATOM 1695 C C . GLN B 1 80 ? 0.787 20.375 -4.102 1 98.5 80 GLN B C 1
ATOM 1697 O O . GLN B 1 80 ? -0.226 19.984 -3.51 1 98.5 80 GLN B O 1
ATOM 1702 N N . LEU B 1 81 ? 1.424 21.484 -3.809 1 98.56 81 LEU B N 1
ATOM 1703 C CA . LEU B 1 81 ? 0.833 22.422 -2.857 1 98.56 81 LEU B CA 1
ATOM 1704 C C . LEU B 1 81 ? -0.577 22.812 -3.285 1 98.56 81 LEU B C 1
ATOM 1706 O O . LEU B 1 81 ? -1.496 22.828 -2.463 1 98.56 81 LEU B O 1
ATOM 1710 N N . GLN B 1 82 ? -0.747 23.125 -4.52 1 98.38 82 GLN B N 1
ATOM 1711 C CA . GLN B 1 82 ? -2.059 23.5 -5.035 1 98.38 82 GLN B CA 1
ATOM 1712 C C . GLN B 1 82 ? -3.057 22.359 -4.887 1 98.38 82 GLN B C 1
ATOM 1714 O O . GLN B 1 82 ? -4.211 22.578 -4.52 1 98.38 82 GLN B O 1
ATOM 1719 N N . GLN B 1 83 ? -2.621 21.172 -5.191 1 98.62 83 GLN B N 1
ATOM 1720 C CA . GLN B 1 83 ? -3.49 20 -5.051 1 98.62 83 GLN B CA 1
ATOM 1721 C C . GLN B 1 83 ? -3.914 19.812 -3.596 1 98.62 83 GLN B C 1
ATOM 1723 O O . GLN B 1 83 ? -5.066 19.469 -3.32 1 98.62 83 GLN B O 1
ATOM 1728 N N . ILE B 1 84 ? -2.98 19.969 -2.713 1 98.69 84 ILE B N 1
ATOM 1729 C CA . ILE B 1 84 ? -3.281 19.844 -1.29 1 98.69 84 ILE B CA 1
ATOM 1730 C C . ILE B 1 84 ? -4.336 20.875 -0.901 1 98.69 84 ILE B C 1
ATOM 1732 O O . ILE B 1 84 ? -5.328 20.547 -0.25 1 98.69 84 ILE B O 1
ATOM 1736 N N . LYS B 1 85 ? -4.137 22.109 -1.312 1 98.06 85 LYS B N 1
ATOM 1737 C CA . LYS B 1 85 ? -5.055 23.188 -0.979 1 98.06 85 LYS B CA 1
ATOM 1738 C C . LYS B 1 85 ? -6.453 22.922 -1.528 1 98.06 85 LYS B C 1
ATOM 1740 O O . LYS B 1 85 ? -7.453 23.297 -0.92 1 98.06 85 LYS B O 1
ATOM 1745 N N . GLN B 1 86 ? -6.504 22.266 -2.631 1 97.69 86 GLN B N 1
ATOM 1746 C CA . GLN B 1 86 ? -7.789 21.938 -3.236 1 97.69 86 GLN B CA 1
ATOM 1747 C C . GLN B 1 86 ? -8.516 20.859 -2.432 1 97.69 86 GLN B C 1
ATOM 1749 O O . GLN B 1 86 ? -9.75 20.828 -2.402 1 97.69 86 GLN B O 1
ATOM 1754 N N . LEU 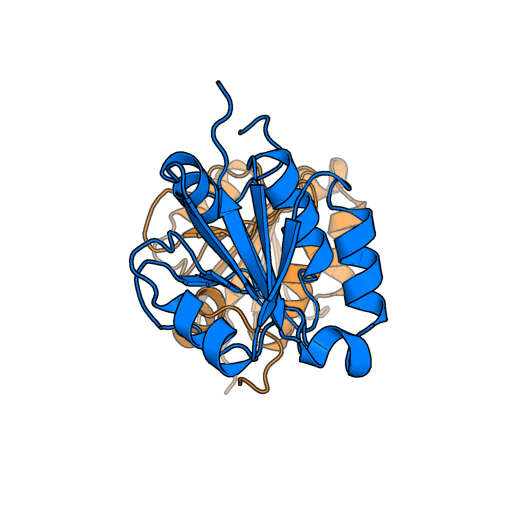B 1 87 ? -7.777 20.047 -1.782 1 96.75 87 LEU B N 1
ATOM 1755 C CA . LEU B 1 87 ? -8.352 18.938 -1.035 1 96.75 87 LEU B CA 1
ATOM 1756 C C . LEU B 1 87 ? -8.797 19.391 0.353 1 96.75 87 LEU B C 1
ATOM 1758 O O . LEU B 1 87 ? -9.719 18.797 0.934 1 96.75 87 LEU B O 1
ATOM 1762 N N . ILE B 1 88 ? -8.148 20.344 0.822 1 95.69 88 ILE B N 1
ATOM 1763 C CA . ILE B 1 88 ? -8.352 20.719 2.219 1 95.69 88 ILE B CA 1
ATOM 1764 C C . ILE B 1 88 ? -9.32 21.891 2.301 1 95.69 88 ILE B C 1
ATOM 1766 O O . ILE B 1 88 ? -9.258 22.812 1.48 1 95.69 88 ILE B O 1
ATOM 1770 N N . SER B 1 89 ? -10.188 21.828 3.209 1 92.62 89 SER B N 1
ATOM 1771 C CA . SER B 1 89 ? -11.125 22.922 3.432 1 92.62 89 SER B CA 1
ATOM 1772 C C . SER B 1 89 ? -10.383 24.219 3.754 1 92.62 89 SER B C 1
ATOM 1774 O O . SER B 1 89 ? -9.344 24.203 4.422 1 92.62 89 SER B O 1
ATOM 1776 N N . SER B 1 90 ? -11.008 25.375 3.361 1 91.75 90 SER B N 1
ATOM 1777 C CA . SER B 1 90 ? -10.406 26.672 3.609 1 91.75 90 SER B CA 1
ATOM 1778 C C . SER B 1 90 ? -10.359 26.984 5.102 1 91.75 90 SER B C 1
ATOM 1780 O O . SER B 1 90 ? -9.633 27.891 5.531 1 91.75 90 SER B O 1
ATOM 1782 N N . GLU B 1 91 ? -11.117 26.281 5.848 1 93.88 91 GLU B N 1
ATOM 1783 C CA . GLU B 1 91 ? -11.172 26.516 7.285 1 93.88 91 GLU B CA 1
ATOM 1784 C C . GLU B 1 91 ? -9.977 25.906 8 1 93.88 91 GLU B C 1
ATOM 1786 O O . GLU B 1 91 ? -9.695 26.234 9.156 1 93.88 91 GLU B O 1
ATOM 1791 N N . ILE B 1 92 ? -9.328 25 7.367 1 96.69 92 ILE B N 1
ATOM 1792 C CA . ILE B 1 92 ? -8.18 24.312 7.949 1 96.69 92 ILE B CA 1
ATOM 1793 C C . ILE B 1 92 ? -6.941 25.203 7.852 1 96.69 92 ILE B C 1
ATOM 1795 O O . ILE B 1 92 ? -6.629 25.734 6.781 1 96.69 92 ILE B O 1
ATOM 1799 N N . GLU B 1 93 ? -6.312 25.375 8.93 1 97.12 93 GLU B N 1
ATOM 1800 C CA . GLU B 1 93 ? -5.094 26.172 8.969 1 97.12 93 GLU B CA 1
ATOM 1801 C C . GLU B 1 93 ? -3.918 25.422 8.352 1 97.12 93 GLU B C 1
ATOM 1803 O O . GLU B 1 93 ? -3.678 24.266 8.672 1 97.12 93 GLU B O 1
ATOM 1808 N N . ILE B 1 94 ? -3.199 26.047 7.508 1 98.5 94 ILE B N 1
ATOM 1809 C CA . ILE B 1 94 ? -1.968 25.516 6.938 1 98.5 94 ILE B CA 1
ATOM 1810 C C . ILE B 1 94 ? -0.764 26.219 7.57 1 98.5 94 ILE B C 1
ATOM 1812 O O . ILE B 1 94 ? -0.625 27.438 7.477 1 98.5 94 ILE B O 1
ATOM 1816 N N . ILE B 1 95 ? 0.05 25.5 8.203 1 98.69 95 ILE B N 1
ATOM 1817 C CA . ILE B 1 95 ? 1.262 26.016 8.82 1 98.69 95 ILE B CA 1
ATOM 1818 C C . ILE B 1 95 ? 2.486 25.547 8.039 1 98.69 95 ILE B C 1
ATOM 1820 O O . ILE B 1 95 ? 2.686 24.344 7.859 1 98.69 95 ILE B O 1
ATOM 1824 N N . PHE B 1 96 ? 3.266 26.516 7.594 1 98.81 96 PHE B N 1
ATOM 1825 C CA . PHE B 1 96 ? 4.512 26.188 6.91 1 98.81 96 PHE B CA 1
ATOM 1826 C C . PHE B 1 96 ? 5.68 26.188 7.891 1 98.81 96 PHE B C 1
ATOM 1828 O O . PHE B 1 96 ? 5.875 27.141 8.641 1 98.81 96 PHE B O 1
ATOM 1835 N N . ILE B 1 97 ? 6.434 25.156 7.887 1 98.62 97 ILE B N 1
ATOM 1836 C CA . ILE B 1 97 ? 7.562 24.984 8.797 1 98.62 97 ILE B CA 1
ATOM 1837 C C . ILE B 1 97 ? 8.797 24.562 8.008 1 98.62 97 ILE B C 1
ATOM 1839 O O . ILE B 1 97 ? 8.695 24.141 6.852 1 98.62 97 ILE B O 1
ATOM 1843 N N . PRO B 1 98 ? 9.984 24.672 8.609 1 97.75 98 PRO B N 1
ATOM 1844 C CA . PRO B 1 98 ? 11.164 24.141 7.938 1 97.75 98 PRO B CA 1
ATOM 1845 C C . PRO B 1 98 ? 11.086 22.625 7.711 1 97.75 98 PRO B C 1
ATOM 1847 O O . PRO B 1 98 ? 10.539 21.906 8.539 1 97.75 98 PRO B O 1
ATOM 1850 N N . HIS B 1 99 ? 11.703 22.219 6.684 1 97.5 99 HIS B N 1
ATOM 1851 C CA . HIS B 1 99 ? 11.695 20.812 6.328 1 97.5 99 HIS B CA 1
ATOM 1852 C C . HIS B 1 99 ? 12.25 19.953 7.461 1 97.5 99 HIS B C 1
ATOM 1854 O O . HIS B 1 99 ? 11.781 18.828 7.688 1 97.5 99 HIS B O 1
ATOM 1860 N N . GLU B 1 100 ? 13.266 20.453 8.164 1 96.19 100 GLU B N 1
ATOM 1861 C CA . GLU B 1 100 ? 13.852 19.734 9.289 1 96.19 100 GLU B CA 1
ATOM 1862 C C . GLU B 1 100 ? 12.812 19.469 10.383 1 96.19 100 GLU B C 1
ATOM 1864 O O . GLU B 1 100 ? 12.836 18.422 11.023 1 96.19 100 GLU B O 1
ATOM 1869 N N . GLU B 1 101 ? 11.984 20.375 10.555 1 96.62 101 GLU B N 1
ATOM 1870 C CA . GLU B 1 101 ? 10.914 20.188 11.531 1 96.62 101 GLU B CA 1
ATOM 1871 C C . GLU B 1 101 ? 9.898 19.156 11.062 1 96.62 101 GLU B C 1
ATOM 1873 O O . GLU B 1 101 ? 9.328 18.422 11.867 1 96.62 101 GLU B O 1
ATOM 1878 N N . MET B 1 102 ? 9.664 19.094 9.766 1 97 102 MET B N 1
ATOM 1879 C CA . MET B 1 102 ? 8.82 18.031 9.219 1 97 102 MET B CA 1
ATOM 1880 C C . MET B 1 102 ? 9.359 16.656 9.586 1 97 102 MET B C 1
ATOM 1882 O O . MET B 1 102 ? 8.594 15.773 9.977 1 97 102 MET B O 1
ATOM 1886 N N . LYS B 1 103 ? 10.641 16.484 9.531 1 96.75 103 LYS B N 1
ATOM 1887 C CA . LYS B 1 103 ? 11.281 15.227 9.883 1 96.75 103 LYS B CA 1
ATOM 1888 C C . LYS B 1 103 ? 11.117 14.922 11.375 1 96.75 103 LYS B C 1
ATOM 1890 O O . LYS B 1 103 ? 10.891 13.773 11.758 1 96.75 103 LYS B O 1
ATOM 1895 N N . SER B 1 104 ? 11.188 15.992 12.133 1 96 104 SER B N 1
ATOM 1896 C CA . SER B 1 104 ? 11.055 15.828 13.57 1 96 104 SER B CA 1
ATOM 1897 C C . SER B 1 104 ? 9.656 15.352 13.945 1 96 104 SER B C 1
ATOM 1899 O O . SER B 1 104 ? 9.477 14.617 14.922 1 96 104 SER B O 1
ATOM 1901 N N . ASN B 1 105 ? 8.672 15.742 13.156 1 96.25 105 ASN B N 1
ATOM 1902 C CA . ASN B 1 105 ? 7.293 15.328 13.391 1 96.25 105 ASN B CA 1
ATOM 1903 C C . ASN B 1 105 ? 7.137 13.812 13.281 1 96.25 105 ASN B C 1
ATOM 1905 O O . ASN B 1 105 ? 6.27 13.227 13.93 1 96.25 105 ASN B O 1
ATOM 1909 N N . LEU B 1 106 ? 7.961 13.133 12.508 1 97.75 106 LEU B N 1
ATOM 1910 C CA . LEU B 1 106 ? 7.879 11.695 12.289 1 97.75 106 LEU B CA 1
ATOM 1911 C C . LEU B 1 106 ? 8.102 10.938 13.594 1 97.75 106 LEU B C 1
ATOM 1913 O O . LEU B 1 106 ? 7.508 9.875 13.812 1 97.75 106 LEU B O 1
ATOM 1917 N N . ALA B 1 107 ? 8.883 11.562 14.43 1 96.81 107 ALA B N 1
ATOM 1918 C CA . ALA B 1 107 ? 9.227 10.891 15.688 1 96.81 107 ALA B CA 1
ATOM 1919 C C . ALA B 1 107 ? 8.438 11.477 16.859 1 96.81 107 ALA B C 1
ATOM 1921 O O . ALA B 1 107 ? 8.562 11.023 17.984 1 96.81 107 ALA B O 1
ATOM 1922 N N . HIS B 1 108 ? 7.66 12.484 16.609 1 96.62 108 HIS B N 1
ATOM 1923 C CA . HIS B 1 108 ? 6.914 13.156 17.672 1 96.62 108 HIS B CA 1
ATOM 1924 C C . HIS B 1 108 ? 6.035 12.164 18.422 1 96.62 108 HIS B C 1
ATOM 1926 O O . HIS B 1 108 ? 5.402 11.297 17.828 1 96.62 108 HIS B O 1
ATOM 1932 N N . PRO B 1 109 ? 5.918 12.305 19.75 1 96.38 109 PRO B N 1
ATOM 1933 C CA . PRO B 1 109 ? 5.152 11.344 20.547 1 96.38 109 PRO B CA 1
ATOM 1934 C C . PRO B 1 109 ? 3.664 11.352 20.203 1 96.38 109 PRO B C 1
ATOM 1936 O O . PRO B 1 109 ? 2.982 10.336 20.375 1 96.38 109 PRO B O 1
ATOM 1939 N N . LEU B 1 110 ? 3.176 12.398 19.703 1 96.75 110 LEU B N 1
ATOM 1940 C CA . LEU B 1 110 ? 1.757 12.508 19.391 1 96.75 110 LEU B CA 1
ATOM 1941 C C . LEU B 1 110 ? 1.469 11.953 18 1 96.75 110 LEU B C 1
ATOM 1943 O O . LEU B 1 110 ? 0.31 11.875 17.578 1 96.75 110 LEU B O 1
ATOM 1947 N N . ASN B 1 111 ? 2.494 11.594 17.266 1 98.12 111 ASN B N 1
ATOM 1948 C CA . ASN B 1 111 ? 2.309 11.023 15.93 1 98.12 111 ASN B CA 1
ATOM 1949 C C . ASN B 1 111 ? 1.876 9.562 16 1 98.12 111 ASN B C 1
ATOM 1951 O O . ASN B 1 111 ? 2.549 8.742 16.641 1 98.12 111 ASN B O 1
ATOM 1955 N N . LYS B 1 112 ? 0.8 9.234 15.375 1 98.12 112 LYS B N 1
ATOM 1956 C CA . LYS B 1 112 ? 0.203 7.91 15.508 1 98.12 112 LYS B CA 1
ATOM 1957 C C . LYS B 1 112 ? 0.559 7.027 14.312 1 98.12 112 LYS B C 1
ATOM 1959 O O . LYS B 1 112 ? 0.252 5.836 14.297 1 98.12 112 LYS B O 1
ATOM 1964 N N . GLY B 1 113 ? 1.177 7.602 13.312 1 98.62 113 GLY B N 1
ATOM 1965 C CA . GLY B 1 113 ? 1.546 6.844 12.133 1 98.62 113 GLY B CA 1
ATOM 1966 C C . GLY B 1 113 ? 2.303 7.668 11.109 1 98.62 113 GLY B C 1
ATOM 1967 O O . GLY B 1 113 ? 2.066 8.867 10.969 1 98.62 113 GLY B O 1
ATOM 1968 N N . ASN B 1 114 ? 3.182 7.047 10.438 1 98.88 114 ASN B N 1
ATOM 1969 C CA . ASN B 1 114 ? 3.906 7.586 9.289 1 98.88 114 ASN B CA 1
ATOM 1970 C C . ASN B 1 114 ? 3.631 6.785 8.023 1 98.88 114 ASN B C 1
ATOM 1972 O O . ASN B 1 114 ? 4.188 5.703 7.836 1 98.88 114 ASN B O 1
ATOM 1976 N N . ILE B 1 115 ? 2.799 7.328 7.18 1 98.94 115 ILE B N 1
ATOM 1977 C CA . ILE B 1 115 ? 2.4 6.637 5.957 1 98.94 115 ILE B CA 1
ATOM 1978 C C . ILE B 1 115 ? 3.404 6.934 4.844 1 98.94 115 ILE B C 1
ATOM 1980 O O . ILE B 1 115 ? 3.592 8.086 4.461 1 98.94 115 ILE B O 1
ATOM 1984 N N . ARG B 1 116 ? 4.047 5.918 4.371 1 98.81 116 ARG B N 1
ATOM 1985 C CA . ARG B 1 116 ? 4.953 6.047 3.234 1 98.81 116 ARG B CA 1
ATOM 1986 C C . ARG B 1 116 ? 4.234 5.738 1.925 1 98.81 116 ARG B C 1
ATOM 1988 O O . ARG B 1 116 ? 3.615 4.684 1.782 1 98.81 116 ARG B O 1
ATOM 1995 N N . THR B 1 117 ? 4.258 6.656 0.999 1 98.88 117 THR B N 1
ATOM 1996 C CA . THR B 1 117 ? 3.672 6.48 -0.325 1 98.88 117 THR B CA 1
ATOM 1997 C C . THR B 1 117 ? 4.754 6.176 -1.358 1 98.88 117 THR B C 1
ATOM 1999 O O . THR B 1 117 ? 5.945 6.195 -1.043 1 98.88 117 THR B O 1
ATOM 2002 N N . GLY B 1 118 ? 4.348 5.883 -2.586 1 98.5 118 GLY B N 1
ATOM 2003 C CA . GLY B 1 118 ? 5.297 5.691 -3.67 1 98.5 118 GLY B CA 1
ATOM 2004 C C . GLY B 1 118 ? 5.703 6.992 -4.344 1 98.5 118 GLY B C 1
ATOM 2005 O O . GLY B 1 118 ? 6.457 6.98 -5.32 1 98.5 118 GLY B O 1
ATOM 2006 N N . GLU B 1 119 ? 5.238 8.109 -3.832 1 98.75 119 GLU B N 1
ATOM 2007 C CA . GLU B 1 119 ? 5.508 9.414 -4.438 1 98.75 119 GLU B CA 1
ATOM 2008 C C . GLU B 1 119 ? 7 9.719 -4.449 1 98.75 119 GLU B C 1
ATOM 2010 O O . GLU B 1 119 ? 7.68 9.578 -3.432 1 98.75 119 GLU B O 1
ATOM 2015 N N . THR B 1 120 ? 7.5 10.148 -5.641 1 97.62 120 THR B N 1
ATOM 2016 C CA . THR B 1 120 ? 8.938 10.414 -5.703 1 97.62 120 THR B CA 1
ATOM 2017 C C . THR B 1 120 ? 9.195 11.906 -5.918 1 97.62 120 THR B C 1
ATOM 2019 O O . THR B 1 120 ? 10.344 12.328 -6.047 1 97.62 120 THR B O 1
ATOM 2022 N N . THR B 1 121 ? 8.156 12.711 -5.977 1 97.88 121 THR B N 1
ATOM 2023 C CA . THR B 1 121 ? 8.352 14.156 -6.074 1 97.88 121 THR B CA 1
ATOM 2024 C C . THR B 1 121 ? 8.719 14.742 -4.715 1 97.88 121 THR B C 1
ATOM 2026 O O . THR B 1 121 ? 8.023 14.5 -3.721 1 97.88 121 THR B O 1
ATOM 2029 N N . PRO B 1 122 ? 9.719 15.523 -4.68 1 97.06 122 PRO B N 1
ATOM 2030 C CA . PRO B 1 122 ? 10.172 16.078 -3.404 1 97.06 122 PRO B CA 1
ATOM 2031 C C . PRO B 1 122 ? 9.109 16.922 -2.719 1 97.06 122 PRO B C 1
ATOM 2033 O O . PRO B 1 122 ? 8.266 17.531 -3.391 1 97.06 122 PRO B O 1
ATOM 2036 N N . TYR B 1 123 ? 9.133 16.906 -1.397 1 98.12 123 TYR B N 1
ATOM 2037 C CA . TYR B 1 123 ? 8.328 17.766 -0.533 1 98.12 123 TYR B CA 1
ATOM 2038 C C . TYR B 1 123 ? 6.855 17.375 -0.607 1 98.12 123 TYR B C 1
ATOM 2040 O O . TYR B 1 123 ? 5.98 18.203 -0.313 1 98.12 123 TYR B O 1
ATOM 2048 N N . SER B 1 124 ? 6.617 16.188 -1.083 1 98.5 124 SER B N 1
ATOM 2049 C CA . SER B 1 124 ? 5.285 15.609 -0.948 1 98.5 124 SER B CA 1
ATOM 2050 C C . SER B 1 124 ? 5.094 14.984 0.43 1 98.5 124 SER B C 1
ATOM 2052 O O . SER B 1 124 ? 4.965 13.766 0.553 1 98.5 124 SER B O 1
ATOM 2054 N N . ASN B 1 125 ? 5.113 15.797 1.41 1 98.69 125 ASN B N 1
ATOM 2055 C CA . ASN B 1 125 ? 4.98 15.406 2.811 1 98.69 125 ASN B CA 1
ATOM 2056 C C . ASN B 1 125 ? 4.012 16.312 3.559 1 98.69 125 ASN B C 1
ATOM 2058 O O . ASN B 1 125 ? 3.951 17.516 3.295 1 98.69 125 ASN B O 1
ATOM 2062 N N . ILE B 1 126 ? 3.26 15.703 4.457 1 98.88 126 ILE B N 1
ATOM 2063 C CA . ILE B 1 126 ? 2.283 16.484 5.215 1 98.88 126 ILE B CA 1
ATOM 2064 C C . ILE B 1 126 ? 2.115 15.875 6.609 1 98.88 126 ILE B C 1
ATOM 2066 O O . ILE B 1 126 ? 2.189 14.656 6.777 1 98.88 126 ILE B O 1
ATOM 2070 N N . ALA B 1 127 ? 2.021 16.688 7.582 1 98.81 127 ALA B N 1
ATOM 2071 C CA . ALA B 1 127 ? 1.519 16.266 8.891 1 98.81 127 ALA B CA 1
ATOM 2072 C C . ALA B 1 127 ? 0.103 16.797 9.125 1 98.81 127 ALA B C 1
ATOM 2074 O O . ALA B 1 127 ? -0.163 17.984 8.945 1 98.81 127 ALA B O 1
ATOM 2075 N N . LEU B 1 128 ? -0.768 15.953 9.453 1 98.75 128 LEU B N 1
ATOM 2076 C CA . LEU B 1 128 ? -2.158 16.266 9.75 1 98.75 128 LEU B CA 1
ATOM 2077 C C . LEU B 1 128 ? -2.396 16.312 11.258 1 98.75 128 LEU B C 1
ATOM 2079 O O . LEU B 1 128 ? -2.08 15.352 11.961 1 98.75 128 LEU B O 1
ATOM 2083 N N . GLU B 1 129 ? -2.859 17.359 11.711 1 98.56 129 GLU B N 1
ATOM 2084 C CA . GLU B 1 129 ? -3.262 17.438 13.109 1 98.56 129 GLU B CA 1
ATOM 2085 C C . GLU B 1 129 ? -4.766 17.234 13.266 1 98.56 129 GLU B C 1
ATOM 2087 O O . GLU B 1 129 ? -5.562 17.906 12.617 1 98.56 129 GLU B O 1
ATOM 2092 N N . SER B 1 130 ? -5.117 16.312 14.156 1 97.94 130 SER B N 1
ATOM 2093 C CA . SER B 1 130 ? -6.492 15.836 14.273 1 97.94 130 SER B CA 1
ATOM 2094 C C . SER B 1 130 ? -7.363 16.859 15.016 1 97.94 130 SER B C 1
ATOM 2096 O O . SER B 1 130 ? -6.906 17.5 15.953 1 97.94 130 SER B O 1
ATOM 2098 N N . ASN B 1 131 ? -8.586 16.938 14.547 1 96.06 131 ASN B N 1
ATOM 2099 C CA . ASN B 1 131 ? -9.648 17.672 15.227 1 96.06 131 ASN B CA 1
ATOM 2100 C C . ASN B 1 131 ? -10.617 16.719 15.93 1 96.06 131 ASN B C 1
ATOM 2102 O O . ASN B 1 131 ? -10.531 15.508 15.758 1 96.06 131 ASN B O 1
ATOM 2106 N N . VAL B 1 132 ? -11.461 17.297 16.781 1 88.88 132 VAL B N 1
ATOM 2107 C CA . VAL B 1 132 ? -12.516 16.5 17.406 1 88.88 132 VAL B CA 1
ATOM 2108 C C . VAL B 1 132 ? -13.781 16.562 16.547 1 88.88 132 VAL B C 1
ATOM 2110 O O . VAL B 1 132 ? -14 17.531 15.828 1 88.88 132 VAL B O 1
ATOM 2113 N N . THR B 1 133 ? -14.594 15.508 16.547 1 83.62 133 THR B N 1
ATOM 2114 C CA . THR B 1 133 ? -15.773 15.445 15.68 1 83.62 133 THR B CA 1
ATOM 2115 C C . THR B 1 133 ? -17.047 15.711 16.484 1 83.62 133 THR B C 1
ATOM 2117 O O . THR B 1 133 ? -18.156 15.57 15.953 1 83.62 133 THR B O 1
ATOM 2120 N N . PHE B 1 134 ? -17.016 15.914 17.719 1 85.12 134 PHE B N 1
ATOM 2121 C CA . PHE B 1 134 ? -18.203 16.234 18.516 1 85.12 134 PHE B CA 1
ATOM 2122 C C . PHE B 1 134 ? -18.047 17.594 19.188 1 85.12 134 PHE B C 1
ATOM 2124 O O . PHE B 1 134 ? -16.938 18.094 19.344 1 85.12 134 PHE B O 1
#

Sequence (268 aa):
MKKSAVLNEHISKAIATIGHFDLLTINDAGMPIPNDHRRIDLAVTKNLPRFIDVLATVLEEMEIQKIYLAEEIKEHNPTQLQQIKQLISSEIEIIFIPHEEMKSNLAHPLNKGNIRTGETTPYSNIALESNVTFMKKSAVLNEHISKAIATIGHFDLLTINDAGMPIPNDHRRIDLAVTKNLPRFIDVLATVLEEMEIQKIYLAEEIKEHNPTQLQQIKQLISSEIEIIFIPHEEMKSNLAHPLNKGNIRTGETTPYSNIALESNVTF

Nearest PDB structures (foldseek):
  3p12-assembly1_A  TM=9.946E-01  e=4.053E-26  Staphylococcus aureus subsp. aureus NCTC 8325
  1ogc-assembly1_A  TM=9.516E-01  e=2.231E-15  Bacillus subtilis
  3e7n-assembly1_B  TM=8.935E-01  e=4.019E-15  Salmonella enterica subsp. enterica serovar Typhimurium
  2wcv-assembly1_E-2  TM=7.990E-01  e=1.657E-07  Escherichia coli
  2wcv-assembly1_B  TM=7.587E-01  e=7.555E-08  Escherichia coli

pLDDT: mean 97.0, std 3.48, range [76.38, 98.94]

Solvent-accessible surface area (backbone atoms only — not comparable to full-atom values): 14404 Å² total; per-residue (Å²): 131,75,89,58,58,56,57,20,64,66,60,50,51,31,60,73,67,57,47,71,66,20,30,42,33,43,26,20,54,78,58,88,70,65,95,53,95,42,51,40,67,39,15,45,28,89,49,28,46,38,42,67,61,53,50,55,39,50,55,75,76,50,55,62,48,35,35,39,34,39,52,61,22,67,76,73,28,43,68,60,50,51,53,50,55,69,72,42,60,88,84,44,45,77,42,70,37,57,56,70,55,56,59,51,47,72,69,34,87,53,37,52,28,38,34,30,19,10,14,75,57,69,70,43,44,40,38,38,25,29,37,72,93,121,133,76,88,57,59,56,56,21,65,65,60,49,50,32,60,72,66,56,48,72,66,21,31,40,34,42,27,21,54,79,59,89,69,66,95,53,95,40,50,41,66,40,16,45,28,89,48,28,46,38,43,68,60,52,51,56,40,49,56,75,74,51,55,60,48,35,36,39,34,39,52,60,21,68,76,75,27,44,68,59,50,50,54,50,58,70,72,44,60,89,84,43,46,76,43,70,40,56,56,70,54,56,59,50,49,73,69,34,86,54,39,52,30,39,34,30,20,9,15,74,57,69,72,43,44,39,38,38,24,29,38,74,93,121